Protein AF-A0A6B0ZU51-F1 (afdb_monomer)

Mean predicted aligned error: 12.12 Å

Sequence (214 aa):
MLEDDELPAAITEDQIHCLGDRVAGVFSDERIAEMGVNGAQLIEAYVDRGSFALGDDYGITDDEASEVVDR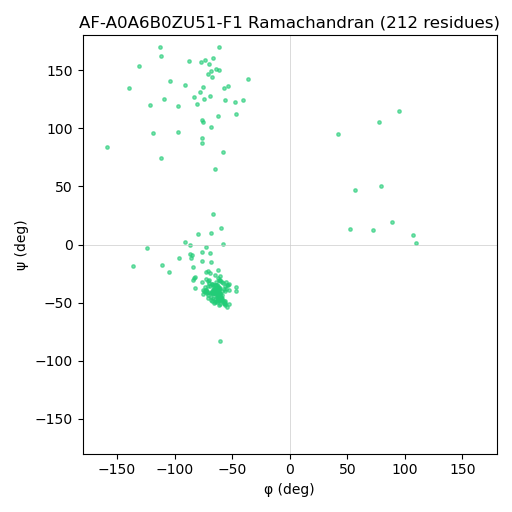VLDCLDWRLVLAESIAAEGLPAEQASCFVSEISDEGLRATIESGFITETEDDFGLVEEEVVRAFQSCVDIRELLYQQMVLEGLSEESARCVADGMPEGLVEMMLGGPELEDDEAALEFIGELMALQNRCLTPEEMESMGGFGG

Foldseek 3Di:
DPPDPPDLPAADPQLLQQLLVQLLVLDDQVLCVLQVHGSVVSSCVSVPHVQQEPAPSRPDDPVSLLSSLVRSPVSDPLLQSQLSVVVVVPDPSQLSSQLSVLQDPVLSSQLVSVRNHVPDPDDSSHDLVSNLVSCVVRPLVLVVQLVVLVVLPFDSQLSNLLSVQQDPVVVCVVSVHDDDPDPVVVVVNVVSNVVSCVVRPDPVRCVSVPNPPD

Secondary structure (DSSP, 8-state):
--------TT--HHHHHHHHHHHHTTS-HHHHHHTT--HHHHHHHHHTT-----HHHHT--HHHHHHHHHHHTTTS-HHHHHHHHHHHTT--HHHHHHHHHTS-HHHHHHHHHHHH----SS--SS-HHHHHHHHHHH--HHHHHHHHHHHTT--HHHHHHHHHT--HHHHHHHTTPPP---HHHHHHHHHHHHHHHHHHS-HHHHHHTT----

Structure (mmCIF, N/CA/C/O backbone):
data_AF-A0A6B0ZU51-F1
#
_entry.id   AF-A0A6B0ZU51-F1
#
loop_
_atom_site.group_PDB
_atom_site.id
_atom_site.type_symbol
_atom_site.label_atom_id
_atom_site.label_alt_id
_atom_site.label_comp_id
_atom_site.label_asym_id
_atom_site.label_entity_id
_atom_site.label_seq_id
_atom_site.pdbx_PDB_ins_code
_atom_site.Cartn_x
_atom_site.Cartn_y
_atom_site.Cartn_z
_atom_site.occupancy
_atom_site.B_iso_or_equiv
_atom_site.auth_seq_id
_atom_site.auth_comp_id
_atom_site.auth_asym_id
_atom_site.auth_atom_id
_atom_site.pdbx_PDB_model_num
ATOM 1 N N . MET A 1 1 ? 6.361 -26.100 1.138 1.00 26.89 1 MET A N 1
ATOM 2 C CA . MET A 1 1 ? 5.732 -26.283 -0.180 1.00 26.89 1 MET A CA 1
ATOM 3 C C . MET A 1 1 ? 4.823 -25.088 -0.292 1.00 26.89 1 MET A C 1
ATOM 5 O O . MET A 1 1 ? 3.802 -25.085 0.373 1.00 26.89 1 MET A O 1
ATOM 9 N N . LEU A 1 2 ? 5.343 -24.016 -0.888 1.00 31.16 2 LEU A N 1
ATOM 10 C CA . LEU A 1 2 ? 4.567 -22.820 -1.199 1.00 31.16 2 LEU A CA 1
ATOM 11 C C . LEU A 1 2 ? 3.750 -23.230 -2.423 1.00 31.16 2 LEU A C 1
ATOM 13 O O . LEU A 1 2 ? 4.334 -23.585 -3.446 1.00 31.16 2 LEU A O 1
ATOM 17 N N . GLU A 1 3 ? 2.457 -23.438 -2.209 1.00 32.41 3 GLU A N 1
ATOM 18 C CA . GLU A 1 3 ? 1.508 -23.827 -3.245 1.00 32.41 3 GLU A CA 1
ATOM 19 C C . GLU A 1 3 ? 1.125 -22.552 -3.995 1.00 32.41 3 GLU A C 1
ATOM 21 O O . GLU A 1 3 ? 0.676 -21.608 -3.358 1.00 32.41 3 GLU A O 1
ATOM 26 N N . ASP A 1 4 ? 1.389 -22.564 -5.303 1.00 34.69 4 ASP A N 1
ATOM 27 C CA . ASP A 1 4 ? 0.872 -21.681 -6.348 1.00 34.69 4 ASP A CA 1
ATOM 28 C C . ASP A 1 4 ? 0.798 -20.185 -5.994 1.00 34.69 4 ASP A C 1
ATOM 30 O O . ASP A 1 4 ? -0.194 -19.698 -5.456 1.00 34.69 4 ASP A O 1
ATOM 34 N N . ASP A 1 5 ? 1.852 -19.455 -6.380 1.00 37.44 5 ASP A N 1
ATOM 35 C CA . ASP A 1 5 ? 1.842 -18.005 -6.590 1.00 37.44 5 ASP A CA 1
ATOM 36 C C . ASP A 1 5 ? 0.769 -17.670 -7.650 1.00 37.44 5 ASP A C 1
ATOM 38 O O . ASP A 1 5 ? 1.049 -17.528 -8.844 1.00 37.44 5 ASP A O 1
ATOM 42 N N . GLU A 1 6 ? -0.50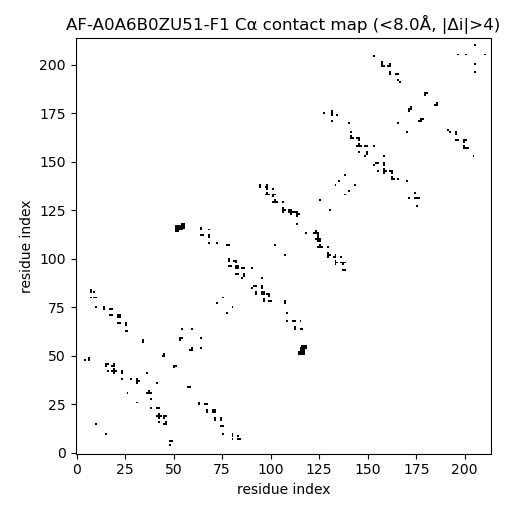1 -17.632 -7.239 1.00 38.53 6 GLU A N 1
ATOM 43 C CA . GLU A 1 6 ? -1.579 -17.080 -8.046 1.00 38.53 6 GLU A CA 1
ATOM 44 C C . GLU A 1 6 ? -1.251 -15.603 -8.261 1.00 38.53 6 GLU A C 1
ATOM 46 O O . GLU A 1 6 ? -1.286 -14.793 -7.334 1.00 38.53 6 GLU A O 1
ATOM 51 N N . LEU A 1 7 ? -0.922 -15.260 -9.511 1.00 46.84 7 LEU A N 1
ATOM 52 C CA . LEU A 1 7 ? -1.028 -13.899 -10.028 1.00 46.84 7 LEU A CA 1
ATOM 53 C C . LEU A 1 7 ? -2.276 -13.239 -9.419 1.00 46.84 7 LEU A C 1
ATOM 55 O O . LEU A 1 7 ? -3.304 -13.922 -9.316 1.00 46.84 7 LEU A O 1
ATOM 59 N N . PRO A 1 8 ? -2.250 -11.934 -9.081 1.00 47.12 8 PRO A N 1
ATOM 60 C CA . PRO A 1 8 ? -3.481 -11.232 -8.752 1.00 47.12 8 PRO A CA 1
ATOM 61 C C . PRO A 1 8 ? -4.485 -11.571 -9.852 1.00 47.12 8 PRO A C 1
ATOM 63 O O . PRO A 1 8 ? -4.183 -11.381 -11.034 1.00 47.12 8 PRO A O 1
ATOM 66 N N . ALA A 1 9 ? -5.638 -12.139 -9.487 1.00 49.12 9 ALA A N 1
ATOM 67 C CA . ALA A 1 9 ? -6.618 -12.701 -10.425 1.00 49.12 9 ALA A CA 1
ATOM 68 C C . ALA A 1 9 ? -7.153 -11.682 -11.472 1.00 49.12 9 ALA A C 1
ATOM 70 O O . ALA A 1 9 ? -7.971 -12.034 -12.324 1.00 49.12 9 ALA A O 1
ATOM 71 N N . ALA A 1 10 ? -6.670 -10.438 -11.410 1.00 56.72 10 ALA A N 1
ATOM 72 C CA . ALA A 1 10 ? -6.962 -9.262 -12.213 1.00 56.72 10 ALA A CA 1
ATOM 73 C C . ALA A 1 10 ? -6.341 -9.226 -13.620 1.00 56.72 10 ALA A C 1
ATOM 75 O O . ALA A 1 10 ? -6.904 -8.581 -14.506 1.00 56.72 10 ALA A O 1
ATOM 76 N N . ILE A 1 11 ? -5.154 -9.811 -13.835 1.00 67.75 11 ILE A N 1
ATOM 77 C CA . ILE A 1 11 ? -4.354 -9.507 -15.037 1.00 67.75 11 ILE A CA 1
ATOM 78 C C . ILE A 1 11 ? -4.569 -10.559 -16.133 1.00 67.75 11 ILE A C 1
ATOM 80 O O . ILE A 1 11 ? -4.273 -11.740 -15.971 1.00 67.75 11 ILE A O 1
ATOM 84 N N . THR A 1 12 ? -5.067 -10.117 -17.287 1.00 73.88 12 THR A N 1
ATOM 85 C CA . THR A 1 12 ? -5.291 -10.968 -18.467 1.00 73.88 12 THR A CA 1
ATOM 86 C C . THR A 1 12 ? -3.999 -11.276 -19.231 1.00 73.88 12 THR A C 1
ATOM 88 O O . THR A 1 12 ? -3.043 -10.507 -19.198 1.00 73.88 12 THR A O 1
ATOM 91 N N . GLU A 1 13 ? -3.984 -12.364 -20.005 1.00 73.75 13 GLU A N 1
ATOM 92 C CA . GLU A 1 13 ? -2.845 -12.745 -20.862 1.00 73.75 13 GLU A CA 1
ATOM 93 C C . GLU A 1 13 ? -2.445 -11.625 -21.848 1.00 73.75 13 GLU A C 1
ATOM 95 O O . GLU A 1 13 ? -1.261 -11.330 -22.003 1.00 73.75 13 GLU A O 1
ATOM 100 N N . ASP A 1 14 ? -3.420 -10.920 -22.438 1.00 79.56 14 ASP A N 1
ATOM 101 C CA . ASP A 1 14 ? -3.173 -9.762 -23.315 1.00 79.56 14 ASP A CA 1
ATOM 102 C C . ASP A 1 14 ? -2.453 -8.619 -22.576 1.00 79.56 14 ASP A C 1
ATOM 104 O O . ASP A 1 14 ? -1.593 -7.939 -23.141 1.00 79.56 14 ASP A O 1
ATOM 108 N N . GLN A 1 15 ? -2.788 -8.405 -21.303 1.00 77.69 15 GLN A N 1
ATOM 109 C CA . GLN A 1 15 ? -2.148 -7.394 -20.469 1.00 77.69 15 GLN A CA 1
ATOM 110 C C . GLN A 1 15 ? -0.727 -7.800 -20.070 1.00 77.69 15 GLN A C 1
ATOM 112 O O . GLN A 1 15 ? 0.170 -6.963 -20.119 1.00 77.69 15 GLN A O 1
ATOM 117 N N . ILE A 1 16 ? -0.495 -9.077 -19.756 1.00 73.25 16 ILE A N 1
ATOM 118 C CA . ILE A 1 16 ? 0.853 -9.607 -19.503 1.00 73.25 16 ILE A CA 1
ATOM 119 C C . ILE A 1 16 ? 1.734 -9.431 -20.749 1.00 73.25 16 ILE A C 1
ATOM 121 O O . ILE A 1 16 ? 2.865 -8.953 -20.648 1.00 73.25 16 ILE A O 1
ATOM 125 N N . HIS A 1 17 ? 1.210 -9.741 -21.939 1.00 76.62 17 HIS A N 1
ATOM 126 C CA . HIS A 1 17 ? 1.922 -9.497 -23.195 1.00 76.62 17 HIS A CA 1
ATOM 127 C C . HIS A 1 17 ? 2.213 -8.013 -23.422 1.00 76.62 17 HIS A C 1
ATOM 129 O O . HIS A 1 17 ? 3.327 -7.674 -23.815 1.00 76.62 17 HIS A O 1
ATOM 135 N N . CYS A 1 18 ? 1.258 -7.126 -23.120 1.00 83.62 18 CYS A N 1
ATOM 136 C CA . CYS A 1 18 ? 1.495 -5.685 -23.167 1.00 83.62 18 CYS A CA 1
ATOM 137 C C . CYS A 1 18 ? 2.672 -5.286 -22.269 1.00 83.62 18 CYS A C 1
ATOM 139 O O . CYS A 1 18 ? 3.579 -4.608 -22.746 1.00 83.62 18 CYS A O 1
ATOM 141 N N . LEU A 1 19 ? 2.695 -5.727 -21.005 1.00 78.50 19 LEU A N 1
ATOM 142 C CA . LEU A 1 19 ? 3.784 -5.418 -20.071 1.00 78.50 19 LEU A CA 1
ATOM 143 C C . LEU A 1 19 ? 5.137 -5.865 -20.636 1.00 78.50 19 LEU A C 1
ATOM 145 O O . LEU A 1 19 ? 6.055 -5.052 -20.741 1.00 78.50 19 LEU A O 1
ATOM 149 N N . GLY A 1 20 ? 5.234 -7.122 -21.076 1.00 76.50 20 GLY A N 1
ATOM 150 C CA . GLY A 1 20 ? 6.459 -7.671 -21.655 1.00 76.50 20 GLY A CA 1
ATOM 151 C C . GLY A 1 20 ? 6.937 -6.903 -22.893 1.00 76.50 20 GLY A C 1
ATOM 152 O O . GLY A 1 20 ? 8.113 -6.545 -22.977 1.00 76.50 20 GLY A O 1
ATOM 153 N N . ASP A 1 21 ? 6.033 -6.591 -23.828 1.00 80.56 21 ASP A N 1
ATOM 154 C CA . ASP A 1 21 ? 6.352 -5.837 -25.048 1.00 80.56 21 ASP A CA 1
ATOM 155 C C . ASP A 1 21 ? 6.823 -4.408 -24.737 1.00 80.56 21 ASP A C 1
ATOM 157 O O . ASP A 1 21 ? 7.741 -3.883 -25.379 1.00 80.56 21 ASP A O 1
ATOM 161 N N . ARG A 1 22 ? 6.199 -3.755 -23.750 1.00 84.81 22 ARG A N 1
ATOM 162 C CA . ARG A 1 22 ? 6.532 -2.384 -23.346 1.00 84.81 22 ARG A CA 1
ATOM 163 C C . ARG A 1 22 ? 7.900 -2.296 -22.697 1.00 84.81 22 ARG A C 1
ATOM 165 O O . ARG A 1 22 ? 8.668 -1.415 -23.088 1.00 84.81 22 ARG A O 1
ATOM 172 N N . VAL A 1 23 ? 8.209 -3.221 -21.790 1.00 78.75 23 VAL A N 1
ATOM 173 C CA . VAL A 1 23 ? 9.517 -3.299 -21.135 1.00 78.75 23 VAL A CA 1
ATOM 174 C C . VAL A 1 23 ? 10.596 -3.640 -22.159 1.00 78.75 23 VAL A C 1
ATOM 176 O O . VAL A 1 23 ? 11.591 -2.926 -22.265 1.00 78.75 23 VAL A O 1
ATOM 179 N N . ALA A 1 24 ? 10.399 -4.686 -22.968 1.00 78.06 24 ALA A N 1
ATOM 180 C CA . ALA A 1 24 ? 11.377 -5.082 -23.980 1.00 78.06 24 ALA A CA 1
ATOM 181 C C . ALA A 1 24 ? 11.657 -3.950 -24.980 1.00 78.06 24 ALA A C 1
ATOM 183 O O . ALA A 1 24 ? 12.781 -3.802 -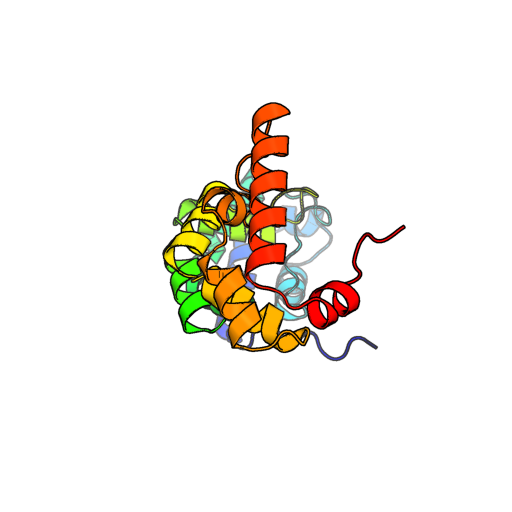25.447 1.00 78.06 24 ALA A O 1
ATOM 184 N N . GLY A 1 25 ? 10.658 -3.111 -25.273 1.00 81.38 25 GLY A N 1
ATOM 185 C CA . GLY A 1 25 ? 10.822 -1.948 -26.137 1.00 81.38 25 GLY A CA 1
ATOM 186 C C . GLY A 1 25 ? 11.690 -0.821 -25.561 1.00 81.38 25 GLY A C 1
ATOM 187 O O . GLY A 1 25 ? 12.043 0.084 -26.324 1.00 81.38 25 GLY A O 1
ATOM 188 N N . VAL A 1 26 ? 11.982 -0.805 -24.256 1.00 83.19 26 VAL A N 1
ATOM 189 C CA . VAL A 1 26 ? 12.879 0.190 -23.632 1.00 83.19 26 VAL A CA 1
ATOM 190 C C . VAL A 1 26 ? 14.330 -0.092 -23.998 1.00 83.19 26 VAL A C 1
ATOM 192 O O . VAL A 1 26 ? 15.087 0.822 -24.328 1.00 83.19 26 VAL A O 1
ATOM 195 N N . PHE A 1 27 ? 14.706 -1.366 -23.997 1.00 82.81 27 PHE A N 1
ATOM 196 C CA . PHE A 1 27 ? 16.085 -1.783 -24.169 1.00 82.81 27 PHE A CA 1
ATOM 197 C C . PHE A 1 27 ? 16.415 -2.032 -25.642 1.00 82.81 27 PHE A C 1
ATOM 199 O O . PHE A 1 27 ? 15.654 -2.639 -26.393 1.00 82.81 27 PHE A O 1
ATOM 206 N N . SER A 1 28 ? 17.589 -1.572 -26.074 1.00 82.69 28 SER A N 1
ATOM 207 C CA . SER A 1 28 ? 18.108 -1.935 -27.397 1.00 82.69 28 SER A CA 1
ATOM 208 C C . SER A 1 28 ? 18.524 -3.410 -27.437 1.00 82.69 28 SER A C 1
ATOM 210 O O . SER A 1 28 ? 18.906 -3.968 -26.413 1.00 82.69 28 SER A O 1
ATOM 212 N N . ASP A 1 29 ? 18.545 -4.030 -28.622 1.00 79.94 29 ASP A N 1
ATOM 213 C CA . ASP A 1 29 ? 19.027 -5.415 -28.786 1.00 79.94 29 ASP A CA 1
ATOM 214 C C . ASP A 1 29 ? 20.451 -5.619 -28.228 1.00 79.94 29 ASP A C 1
ATOM 216 O O . ASP A 1 29 ? 20.772 -6.680 -27.696 1.00 79.94 29 ASP A O 1
ATOM 220 N N . GLU A 1 30 ? 21.309 -4.596 -28.341 1.00 82.25 30 GLU A N 1
ATOM 221 C CA . GLU A 1 30 ? 22.666 -4.591 -27.781 1.00 82.25 30 GLU A CA 1
ATOM 222 C C . GLU A 1 30 ? 22.627 -4.599 -26.247 1.00 82.25 30 GLU A C 1
ATOM 224 O O . GLU A 1 30 ? 23.282 -5.432 -25.626 1.00 82.25 30 GLU A O 1
ATOM 229 N N . ARG A 1 31 ? 21.778 -3.758 -25.646 1.00 81.06 31 ARG A N 1
ATOM 230 C CA . ARG A 1 31 ? 21.579 -3.684 -24.193 1.00 81.06 31 ARG A CA 1
ATOM 231 C C . ARG A 1 31 ? 20.952 -4.964 -23.620 1.00 81.06 31 ARG A C 1
ATOM 233 O O . ARG A 1 31 ? 21.405 -5.450 -22.590 1.00 81.06 31 ARG A O 1
ATOM 240 N N . ILE A 1 32 ? 19.985 -5.569 -24.315 1.00 76.62 32 ILE A N 1
ATOM 241 C CA . ILE A 1 32 ? 19.393 -6.872 -23.952 1.00 76.62 32 ILE A CA 1
ATOM 242 C C . ILE A 1 32 ? 20.462 -7.977 -23.984 1.00 76.62 32 ILE A C 1
ATOM 244 O O . ILE A 1 32 ? 20.529 -8.810 -23.081 1.00 76.62 32 ILE A O 1
ATOM 248 N N . ALA A 1 33 ? 21.337 -7.972 -24.996 1.00 77.56 33 ALA A N 1
ATOM 24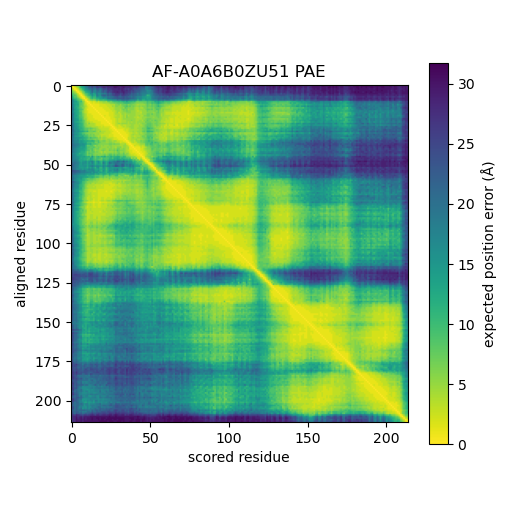9 C CA . ALA A 1 33 ? 22.434 -8.933 -25.083 1.00 77.56 33 ALA A CA 1
ATOM 250 C C . ALA A 1 33 ? 23.480 -8.743 -23.968 1.00 77.56 33 ALA A C 1
ATOM 252 O O . ALA A 1 33 ? 24.033 -9.733 -23.483 1.00 77.56 33 ALA A O 1
ATOM 253 N N . GLU A 1 34 ? 23.741 -7.503 -23.540 1.00 80.88 34 GLU A N 1
ATOM 254 C CA . GLU A 1 34 ? 24.606 -7.194 -22.389 1.00 80.88 34 GLU A CA 1
ATOM 255 C C . GLU A 1 34 ? 24.042 -7.726 -21.067 1.00 80.88 34 GLU A C 1
ATOM 257 O O . GLU A 1 34 ? 24.810 -8.210 -20.237 1.00 80.88 34 GLU A O 1
ATOM 262 N N . MET A 1 35 ? 22.716 -7.719 -20.903 1.00 73.06 35 MET A N 1
ATOM 263 C CA . MET A 1 35 ? 22.020 -8.331 -19.762 1.00 73.06 35 MET A CA 1
ATOM 264 C C . MET A 1 35 ? 22.085 -9.868 -19.768 1.00 73.06 35 MET A C 1
ATOM 266 O O . MET A 1 35 ? 21.654 -10.516 -18.819 1.00 73.06 35 MET A O 1
ATOM 270 N N . GLY A 1 36 ? 22.608 -10.486 -20.835 1.00 71.94 36 GLY A N 1
ATOM 271 C CA . GLY A 1 36 ? 22.738 -11.941 -20.942 1.00 71.94 36 GLY A CA 1
ATOM 272 C C . GLY A 1 36 ? 21.413 -12.680 -21.152 1.00 71.94 36 GLY A C 1
ATOM 273 O O . GLY A 1 36 ? 21.383 -13.910 -21.064 1.00 71.94 36 GLY A O 1
ATOM 274 N N . VAL A 1 37 ? 20.342 -11.950 -21.463 1.00 70.50 37 VAL A N 1
ATOM 275 C CA . VAL A 1 37 ? 19.017 -12.485 -21.795 1.00 70.50 37 VAL A CA 1
ATOM 276 C C . VAL A 1 37 ? 18.693 -12.209 -23.261 1.00 70.50 37 VAL A C 1
ATOM 278 O O . VAL A 1 37 ? 19.406 -11.500 -23.968 1.00 70.50 37 VAL A O 1
ATOM 281 N N . ASN A 1 38 ? 17.620 -12.808 -23.764 1.00 68.69 38 ASN A N 1
ATOM 282 C CA . ASN A 1 38 ? 17.006 -12.386 -25.017 1.00 68.69 38 ASN A CA 1
ATOM 283 C C . ASN A 1 38 ? 15.627 -11.776 -24.740 1.00 68.69 38 ASN A C 1
ATOM 285 O O . ASN A 1 38 ? 15.050 -12.013 -23.682 1.00 68.69 38 ASN A O 1
ATOM 289 N N . GLY A 1 39 ? 15.080 -11.016 -25.694 1.00 63.28 39 GLY A N 1
ATOM 290 C CA . GLY A 1 39 ? 13.793 -10.338 -25.504 1.00 63.28 39 GLY A CA 1
ATOM 291 C C . GLY A 1 39 ? 12.649 -11.284 -25.116 1.00 63.28 39 GLY A C 1
ATOM 292 O O . GLY A 1 39 ? 11.805 -10.912 -24.313 1.00 63.28 39 GLY A O 1
ATOM 293 N N . ALA A 1 40 ? 12.658 -12.534 -25.595 1.00 67.00 40 ALA A N 1
ATOM 294 C CA . ALA A 1 40 ? 11.657 -13.524 -25.202 1.00 67.00 40 ALA A CA 1
ATOM 295 C C . ALA A 1 40 ? 11.836 -14.000 -23.752 1.00 67.00 40 ALA A C 1
ATOM 297 O O . ALA A 1 40 ? 10.840 -14.203 -23.077 1.00 67.00 40 ALA A O 1
ATOM 298 N N . GLN A 1 41 ? 13.071 -14.124 -23.256 1.00 65.06 41 GLN A N 1
ATOM 299 C CA . GLN A 1 41 ? 13.349 -14.451 -21.850 1.00 65.06 41 GLN A CA 1
ATOM 300 C C . GLN A 1 41 ? 13.000 -13.301 -20.907 1.00 65.06 41 GLN A C 1
ATOM 302 O O . GLN A 1 41 ? 12.568 -13.548 -19.788 1.00 65.06 41 GLN A O 1
ATOM 307 N N . LEU A 1 42 ? 13.167 -12.056 -21.361 1.00 63.91 42 LEU A N 1
ATOM 308 C CA . LEU A 1 42 ? 12.736 -10.885 -20.608 1.00 63.91 42 LEU A CA 1
ATOM 309 C C . LEU A 1 42 ? 11.208 -10.901 -20.462 1.00 63.91 42 LEU A C 1
ATOM 311 O O . LEU A 1 42 ? 10.709 -10.839 -19.349 1.00 63.91 42 LEU A O 1
ATOM 315 N N . ILE A 1 43 ? 10.472 -11.118 -21.560 1.00 63.50 43 ILE A N 1
ATOM 316 C CA . ILE A 1 43 ? 9.006 -11.282 -21.554 1.00 63.50 43 ILE A CA 1
ATOM 317 C C . ILE A 1 43 ? 8.573 -12.498 -20.713 1.00 63.50 43 ILE A C 1
ATOM 319 O O . ILE A 1 43 ? 7.612 -12.408 -19.959 1.00 63.50 43 ILE A O 1
ATOM 323 N N . GLU A 1 44 ? 9.273 -13.629 -20.804 1.00 62.16 44 GLU A N 1
ATOM 324 C CA . GLU A 1 44 ? 8.970 -14.846 -20.035 1.00 62.16 44 GLU A CA 1
ATOM 325 C C . GLU A 1 44 ? 9.180 -14.639 -18.527 1.00 62.16 44 GLU A C 1
ATOM 327 O O . GLU A 1 44 ? 8.352 -15.085 -17.739 1.00 62.16 44 GLU A O 1
ATOM 332 N N . ALA A 1 45 ? 10.208 -13.883 -18.119 1.00 59.94 45 ALA A N 1
ATOM 333 C CA . ALA A 1 45 ? 10.401 -13.485 -16.724 1.00 59.94 45 ALA A CA 1
ATOM 334 C C . ALA A 1 45 ? 9.227 -12.643 -16.181 1.00 59.94 45 ALA A C 1
ATOM 336 O O . ALA A 1 45 ? 8.902 -12.755 -15.001 1.00 59.94 45 ALA A O 1
ATOM 337 N N . TYR A 1 46 ? 8.550 -11.869 -17.042 1.00 58.88 46 TYR A N 1
ATOM 338 C CA . TYR A 1 46 ? 7.310 -11.161 -16.699 1.00 58.88 46 TYR A CA 1
ATOM 339 C C . TYR A 1 46 ? 6.084 -12.078 -16.631 1.00 58.88 46 TYR A C 1
ATOM 341 O O . TYR A 1 46 ? 5.234 -11.901 -15.761 1.00 58.88 46 TYR A O 1
ATOM 349 N N . VAL A 1 47 ? 5.976 -13.044 -17.548 1.00 52.84 47 VAL A N 1
ATOM 350 C CA . VAL A 1 47 ? 4.805 -13.928 -17.674 1.00 52.84 47 VAL A CA 1
ATOM 351 C C . VAL A 1 47 ? 4.758 -14.989 -16.570 1.00 52.84 47 VAL A C 1
ATOM 353 O O . VAL A 1 47 ? 3.682 -15.284 -16.062 1.00 52.84 47 VAL A O 1
ATOM 356 N N . ASP A 1 48 ? 5.902 -15.573 -16.204 1.00 48.34 48 ASP A N 1
ATOM 357 C CA . ASP A 1 48 ? 5.950 -16.830 -15.440 1.00 48.34 48 ASP A CA 1
ATOM 358 C C . ASP A 1 48 ? 5.881 -16.651 -13.913 1.00 48.34 48 ASP A C 1
ATOM 360 O O . ASP A 1 48 ? 5.784 -17.637 -13.186 1.00 48.34 48 ASP A O 1
ATOM 364 N N . ARG A 1 49 ? 5.957 -15.418 -13.388 1.00 42.75 49 ARG A N 1
ATOM 365 C CA . ARG A 1 49 ? 6.046 -15.214 -11.929 1.00 42.75 49 ARG A CA 1
ATOM 366 C C . ARG A 1 49 ? 5.184 -14.124 -11.319 1.00 42.75 49 ARG A C 1
ATOM 368 O O . ARG A 1 49 ? 5.086 -14.092 -10.099 1.00 42.75 49 ARG A O 1
ATOM 375 N N . GLY A 1 50 ? 4.679 -13.162 -12.092 1.00 43.16 50 GLY A N 1
ATOM 376 C CA . GLY A 1 50 ? 4.191 -11.913 -11.486 1.00 43.16 50 GLY A CA 1
ATOM 377 C C . GLY A 1 50 ? 5.225 -11.245 -10.559 1.00 43.16 50 GLY A C 1
ATOM 378 O O . GLY A 1 50 ? 4.868 -10.375 -9.774 1.00 43.16 50 GLY A O 1
ATOM 379 N N . SER A 1 51 ? 6.495 -11.677 -10.616 1.00 45.06 51 SER A N 1
ATOM 380 C CA . SER A 1 51 ? 7.578 -11.212 -9.762 1.00 45.06 51 SER A CA 1
ATOM 381 C C . SER A 1 51 ? 8.333 -10.157 -10.544 1.00 45.06 51 SER A C 1
ATOM 383 O O . SER A 1 51 ? 9.159 -10.450 -11.413 1.00 45.06 51 SER A O 1
ATOM 385 N N . PHE A 1 52 ? 7.965 -8.924 -10.257 1.00 53.81 52 PHE A N 1
ATOM 386 C CA . PHE A 1 52 ? 8.551 -7.719 -10.795 1.00 53.81 52 PHE A CA 1
ATOM 387 C C . PHE A 1 52 ? 9.898 -7.495 -10.101 1.00 53.81 52 PHE A C 1
ATOM 389 O O . PHE A 1 52 ? 9.947 -7.193 -8.916 1.00 53.81 52 PHE A O 1
ATOM 396 N N . ALA A 1 53 ? 10.999 -7.761 -10.801 1.00 51.84 53 ALA A N 1
ATOM 397 C CA . ALA A 1 53 ? 12.325 -7.498 -10.262 1.00 51.84 53 ALA A CA 1
ATOM 398 C C . ALA A 1 53 ? 13.362 -7.373 -11.383 1.00 51.84 53 ALA A C 1
ATOM 400 O O . ALA A 1 53 ? 14.018 -8.350 -11.740 1.00 51.84 53 ALA A O 1
ATOM 401 N N . LEU A 1 54 ? 13.488 -6.184 -11.984 1.00 51.78 54 LEU A N 1
ATOM 402 C CA . LEU A 1 54 ? 14.565 -5.907 -12.946 1.00 51.78 54 LEU A CA 1
ATOM 403 C C . LEU A 1 54 ? 15.789 -5.213 -12.337 1.00 51.78 54 LEU A C 1
ATOM 405 O O . LEU A 1 54 ? 16.805 -5.127 -13.025 1.00 51.78 54 LEU A O 1
ATOM 409 N N . GLY A 1 55 ? 15.686 -4.715 -11.102 1.00 50.91 55 GLY A N 1
ATOM 410 C CA . GLY A 1 55 ? 16.654 -3.789 -10.507 1.00 50.91 55 GLY A CA 1
ATOM 411 C C . GLY A 1 55 ? 18.068 -4.362 -10.400 1.00 50.91 55 GLY A C 1
ATOM 412 O O . GLY A 1 55 ? 18.909 -4.159 -11.278 1.00 50.91 55 GLY A O 1
ATOM 413 N N . ASP A 1 56 ? 18.321 -5.131 -9.345 1.00 52.12 56 ASP A N 1
ATOM 414 C CA . ASP A 1 56 ? 19.678 -5.593 -9.026 1.00 52.12 56 ASP A CA 1
ATOM 415 C C . ASP A 1 56 ? 20.223 -6.657 -9.994 1.00 52.12 56 ASP A C 1
ATOM 417 O O . ASP A 1 56 ? 21.428 -6.720 -10.257 1.00 52.12 56 ASP A O 1
ATOM 421 N N . ASP A 1 57 ? 19.350 -7.501 -10.551 1.00 58.28 57 ASP A N 1
ATOM 422 C CA . ASP A 1 57 ? 19.776 -8.660 -11.345 1.00 58.28 57 ASP A CA 1
ATOM 423 C C . ASP A 1 57 ? 20.334 -8.272 -12.727 1.00 58.28 57 ASP A C 1
ATOM 425 O O . ASP A 1 57 ? 21.129 -9.023 -13.305 1.00 58.28 57 ASP A O 1
ATOM 429 N N . TYR A 1 58 ? 19.959 -7.098 -13.254 1.00 64.75 58 TYR A N 1
ATOM 430 C CA . TYR A 1 58 ? 20.303 -6.674 -14.617 1.00 64.75 58 TYR A CA 1
ATOM 431 C C . TYR A 1 58 ? 21.047 -5.334 -14.704 1.00 64.75 58 TYR A C 1
ATOM 433 O O . TYR A 1 58 ? 21.476 -4.959 -15.801 1.00 64.75 58 TYR A O 1
ATOM 441 N N . GLY A 1 59 ? 21.262 -4.641 -13.578 1.00 67.31 59 GLY A N 1
ATOM 442 C CA . GLY A 1 59 ? 22.014 -3.382 -13.526 1.00 67.31 59 GLY A CA 1
ATOM 443 C C . GLY A 1 59 ? 21.430 -2.324 -14.459 1.00 67.31 59 GLY A C 1
ATOM 444 O O . GLY A 1 59 ? 22.158 -1.736 -15.273 1.00 67.31 59 GLY A O 1
ATOM 445 N N . ILE A 1 60 ? 20.106 -2.172 -14.409 1.00 73.25 60 ILE A N 1
ATOM 446 C CA . ILE A 1 60 ? 19.374 -1.124 -15.120 1.00 73.25 60 ILE A CA 1
ATOM 447 C C . ILE A 1 60 ? 19.661 0.234 -14.476 1.00 73.25 60 ILE A C 1
ATOM 449 O O . ILE A 1 60 ? 19.918 0.315 -13.286 1.00 73.25 60 ILE A O 1
ATOM 453 N N . THR A 1 61 ? 19.686 1.306 -15.263 1.00 75.06 61 THR A N 1
ATOM 454 C CA . THR A 1 61 ? 19.862 2.667 -14.719 1.00 75.06 61 THR A CA 1
ATOM 455 C C . THR A 1 61 ? 18.523 3.288 -14.321 1.00 75.06 61 THR A C 1
ATOM 457 O O . THR A 1 61 ? 17.525 2.969 -14.962 1.00 75.06 61 THR A O 1
ATOM 460 N N . ASP A 1 62 ? 18.513 4.282 -13.427 1.00 74.06 62 ASP A N 1
ATOM 461 C CA . ASP A 1 62 ? 17.324 5.093 -13.086 1.00 74.06 62 ASP A CA 1
ATOM 462 C C . ASP A 1 62 ? 16.546 5.601 -14.322 1.00 74.06 62 ASP A C 1
AT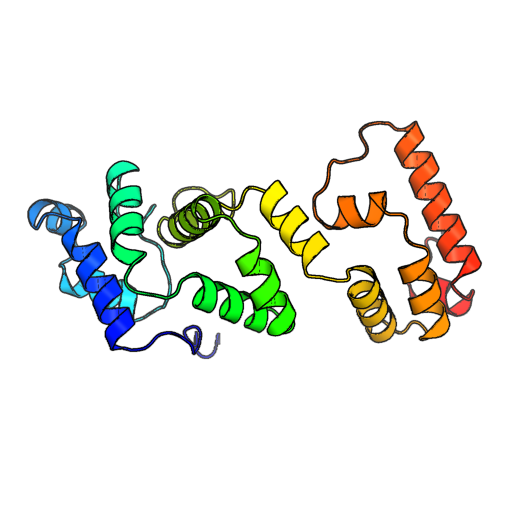OM 464 O O . ASP A 1 62 ? 15.319 5.559 -14.364 1.00 74.06 62 ASP A O 1
ATOM 468 N N . ASP A 1 63 ? 17.244 6.029 -15.381 1.00 79.38 63 ASP A N 1
ATOM 469 C CA . ASP A 1 63 ? 16.606 6.485 -16.628 1.00 79.38 63 ASP A CA 1
ATOM 470 C C . ASP A 1 63 ? 15.900 5.337 -17.384 1.00 79.38 63 ASP A C 1
ATOM 472 O O . ASP A 1 63 ? 14.872 5.541 -18.030 1.00 79.38 63 ASP A O 1
ATOM 476 N N . GLU A 1 64 ? 16.451 4.121 -17.316 1.00 79.31 64 GLU A N 1
ATOM 477 C CA . GLU A 1 64 ? 15.874 2.919 -17.935 1.00 79.31 64 GLU A CA 1
ATOM 478 C C . GLU A 1 64 ? 14.670 2.438 -17.115 1.00 79.31 64 GLU A C 1
ATOM 480 O O . GLU A 1 64 ? 13.628 2.113 -17.678 1.00 79.31 64 GLU A O 1
ATOM 485 N N . ALA A 1 65 ? 14.806 2.457 -15.790 1.00 75.94 65 ALA A N 1
ATOM 486 C CA . ALA A 1 65 ? 13.756 2.222 -14.812 1.00 75.94 65 ALA A CA 1
ATOM 487 C C . ALA A 1 65 ? 12.545 3.145 -15.035 1.00 75.94 65 ALA A C 1
ATOM 489 O O . ALA A 1 65 ? 11.426 2.669 -15.246 1.00 75.94 65 ALA A O 1
ATOM 490 N N . SER A 1 66 ? 12.772 4.458 -15.095 1.00 78.94 66 SER A N 1
ATOM 491 C CA . SER A 1 66 ? 11.696 5.433 -15.279 1.00 78.94 66 SER A CA 1
ATOM 492 C C . SER A 1 66 ? 10.984 5.270 -16.628 1.00 78.94 66 SER A C 1
ATOM 494 O O . SER A 1 66 ? 9.754 5.319 -16.695 1.00 78.94 66 SER A O 1
ATOM 496 N N . GLU A 1 67 ? 11.730 5.000 -17.706 1.00 83.81 67 GLU A N 1
ATOM 497 C CA . GLU A 1 67 ? 11.156 4.743 -19.034 1.00 83.81 67 GLU A CA 1
ATOM 498 C C . GLU A 1 67 ? 10.363 3.421 -19.075 1.00 83.81 67 GLU A C 1
ATOM 500 O O . GLU A 1 67 ? 9.342 3.337 -19.762 1.00 83.81 67 GLU A O 1
ATOM 505 N N . VAL A 1 68 ? 10.782 2.386 -18.333 1.00 80.50 68 VAL A N 1
ATOM 506 C CA . VAL A 1 68 ? 9.984 1.158 -18.163 1.00 80.50 68 VAL A CA 1
ATOM 507 C C . VAL A 1 68 ? 8.644 1.491 -17.519 1.00 80.50 68 VAL A C 1
ATOM 509 O O . VAL A 1 68 ? 7.609 1.128 -18.084 1.00 80.50 68 VAL A O 1
ATOM 512 N N . VAL A 1 69 ? 8.653 2.224 -16.402 1.00 80.81 69 VAL A N 1
ATOM 513 C CA . VAL A 1 69 ? 7.436 2.632 -15.685 1.00 80.81 69 VAL A CA 1
ATOM 514 C C . VAL A 1 69 ? 6.501 3.422 -16.602 1.00 80.81 69 VAL A C 1
ATOM 516 O O . VAL A 1 69 ? 5.330 3.068 -16.734 1.00 80.81 69 VAL A O 1
ATOM 519 N N . ASP A 1 70 ? 7.021 4.421 -17.323 1.00 84.38 70 ASP A N 1
ATOM 520 C CA . ASP A 1 70 ? 6.248 5.214 -18.290 1.00 84.38 70 ASP A CA 1
ATOM 521 C C . ASP A 1 70 ? 5.506 4.358 -19.317 1.00 84.38 70 ASP A C 1
ATOM 523 O O . ASP A 1 70 ? 4.368 4.649 -19.688 1.00 84.38 70 ASP A O 1
ATOM 527 N N . ARG A 1 71 ? 6.141 3.287 -19.794 1.00 83.81 71 ARG A N 1
ATOM 528 C CA . ARG A 1 71 ? 5.564 2.453 -20.848 1.00 83.81 71 ARG A CA 1
ATOM 529 C C . ARG A 1 71 ? 4.580 1.415 -20.343 1.00 83.81 71 ARG A C 1
ATOM 531 O O . ARG A 1 71 ? 3.688 1.040 -21.106 1.00 83.81 71 ARG A O 1
ATOM 538 N N . VAL A 1 72 ? 4.736 0.930 -19.113 1.00 81.00 72 VAL A N 1
ATOM 539 C CA . VAL A 1 72 ? 3.836 -0.081 -18.534 1.00 81.00 72 VAL A CA 1
ATOM 540 C C . VAL A 1 72 ? 2.583 0.531 -17.913 1.00 81.00 72 VAL A C 1
ATOM 542 O O . VAL A 1 72 ? 1.578 -0.172 -17.783 1.00 81.00 72 VAL A O 1
ATOM 545 N N . LEU A 1 73 ? 2.594 1.834 -17.597 1.00 82.69 73 LEU A N 1
ATOM 546 C CA . LEU A 1 73 ? 1.438 2.564 -17.058 1.00 82.69 73 LEU A CA 1
ATOM 547 C C . LEU A 1 73 ? 0.168 2.403 -17.910 1.00 82.69 73 LEU A C 1
ATOM 549 O O . LEU A 1 73 ? -0.924 2.299 -17.363 1.00 82.69 73 LEU A O 1
ATOM 553 N N . ASP A 1 74 ? 0.311 2.293 -19.231 1.00 83.88 74 ASP A N 1
ATOM 554 C CA . ASP A 1 74 ? -0.817 2.164 -20.163 1.00 83.88 74 ASP A CA 1
ATOM 555 C C . ASP A 1 74 ? -1.322 0.719 -20.353 1.00 83.88 74 ASP A C 1
ATOM 557 O O . ASP A 1 74 ? -2.336 0.502 -21.023 1.00 83.88 74 ASP A O 1
ATOM 561 N N . CYS A 1 75 ? -0.616 -0.290 -19.833 1.00 83.19 75 CYS A N 1
ATOM 562 C CA . CYS A 1 75 ? -0.994 -1.694 -20.029 1.00 83.19 75 CYS A CA 1
ATOM 563 C C . CYS A 1 75 ? -2.084 -2.168 -19.067 1.00 83.19 75 CYS A C 1
ATOM 565 O O . CYS A 1 75 ? -2.843 -3.079 -19.404 1.00 83.19 75 CYS A O 1
ATOM 567 N N . LEU A 1 76 ? -2.160 -1.568 -17.879 1.00 81.25 76 LEU A N 1
ATOM 568 C CA . LEU A 1 76 ? -3.068 -1.965 -16.810 1.00 81.25 76 LEU A CA 1
ATOM 569 C C . LEU A 1 76 ? -3.812 -0.757 -16.263 1.00 81.25 76 LEU A C 1
ATOM 571 O O . LEU A 1 76 ? -3.295 0.356 -16.235 1.00 81.25 76 LEU A O 1
ATOM 575 N N . ASP A 1 77 ? -4.997 -1.012 -15.717 1.00 85.81 77 ASP A N 1
ATOM 576 C CA . ASP A 1 77 ? -5.527 -0.130 -14.688 1.00 85.81 77 ASP A CA 1
ATOM 577 C C . ASP A 1 77 ? -4.780 -0.433 -13.384 1.00 85.81 77 ASP A C 1
ATOM 579 O O . ASP A 1 77 ? -5.171 -1.297 -12.600 1.00 85.81 77 ASP A O 1
ATOM 583 N N . TRP A 1 78 ? -3.646 0.237 -13.187 1.00 82.44 78 TRP A N 1
ATOM 584 C CA . TRP A 1 78 ? -2.794 0.020 -12.019 1.00 82.44 78 TRP A CA 1
ATOM 585 C C . TRP A 1 78 ? -3.503 0.308 -10.700 1.00 82.44 78 TRP A C 1
ATOM 587 O O . TRP A 1 78 ? -3.187 -0.316 -9.690 1.00 82.44 78 TRP A O 1
ATOM 597 N N . ARG A 1 79 ? -4.502 1.198 -10.703 1.00 86.06 79 ARG A N 1
ATOM 598 C CA . ARG A 1 79 ? -5.301 1.450 -9.505 1.00 86.06 79 ARG A CA 1
ATOM 599 C C . ARG A 1 79 ? -6.177 0.256 -9.161 1.00 86.06 79 ARG A C 1
ATOM 601 O O . ARG A 1 79 ? -6.263 -0.121 -7.996 1.00 86.06 79 ARG A O 1
ATOM 608 N N . LEU A 1 80 ? -6.789 -0.361 -10.169 1.00 85.19 80 LEU A N 1
ATOM 609 C CA . LEU A 1 80 ? -7.539 -1.597 -9.975 1.00 85.19 80 LEU A CA 1
ATOM 610 C C . LEU A 1 80 ? -6.629 -2.721 -9.465 1.00 85.19 80 LEU A C 1
ATOM 612 O O . LEU A 1 80 ? -6.969 -3.372 -8.483 1.00 85.19 80 LEU A O 1
ATOM 616 N N . VAL A 1 81 ? -5.460 -2.905 -10.086 1.00 80.50 81 VAL A N 1
ATOM 617 C CA . VAL A 1 81 ? -4.498 -3.945 -9.688 1.00 80.50 81 VAL A CA 1
ATOM 618 C C . VAL A 1 81 ? -4.058 -3.763 -8.235 1.00 80.50 81 VAL A C 1
ATOM 620 O O . VAL A 1 81 ? -4.121 -4.713 -7.461 1.00 80.50 81 VAL A O 1
ATOM 623 N N . LEU A 1 82 ? -3.682 -2.545 -7.831 1.00 79.12 82 LEU A N 1
ATOM 624 C CA . LEU A 1 82 ? -3.307 -2.265 -6.443 1.00 79.12 82 LEU A CA 1
ATOM 625 C C . LEU A 1 82 ? -4.471 -2.484 -5.470 1.00 79.12 82 LEU A C 1
ATOM 627 O O . LEU A 1 82 ? -4.262 -3.035 -4.393 1.00 79.12 82 LEU A O 1
ATOM 631 N N . ALA A 1 83 ? -5.693 -2.090 -5.835 1.00 83.75 83 ALA A N 1
ATOM 632 C CA . ALA A 1 83 ? -6.858 -2.284 -4.976 1.00 83.75 83 ALA A CA 1
ATOM 633 C C . ALA A 1 83 ? -7.171 -3.774 -4.776 1.00 83.75 83 ALA A C 1
ATOM 635 O O . ALA A 1 83 ? -7.506 -4.187 -3.668 1.00 83.75 83 ALA A O 1
ATOM 636 N N . GLU A 1 84 ? -7.033 -4.592 -5.820 1.00 80.38 84 GLU A N 1
ATOM 637 C CA . GLU A 1 84 ? -7.209 -6.041 -5.716 1.00 80.38 84 GLU A CA 1
ATOM 638 C C . GLU A 1 84 ? -6.111 -6.696 -4.873 1.00 80.38 84 GLU A C 1
ATOM 640 O O . GLU A 1 84 ? -6.429 -7.533 -4.028 1.00 80.38 84 GLU A O 1
ATOM 645 N N . SER A 1 85 ? -4.852 -6.268 -5.018 1.00 74.19 85 SER A N 1
ATOM 646 C CA . SER A 1 85 ? -3.753 -6.736 -4.165 1.00 74.19 8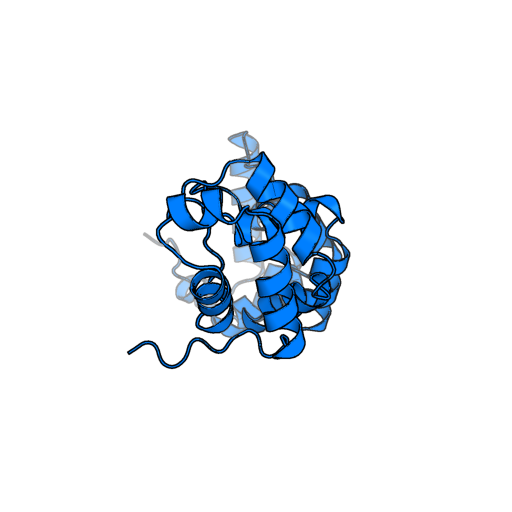5 SER A CA 1
ATOM 647 C C . SER A 1 85 ? -3.987 -6.389 -2.693 1.00 74.19 85 SER A C 1
ATOM 649 O O . SER A 1 85 ? -3.913 -7.260 -1.834 1.00 74.19 85 SER A O 1
ATOM 651 N N . ILE A 1 86 ? -4.360 -5.143 -2.386 1.00 75.88 86 ILE A N 1
ATOM 652 C CA . ILE A 1 86 ? -4.671 -4.714 -1.011 1.00 75.88 86 ILE A CA 1
ATOM 653 C C . ILE A 1 86 ? -5.877 -5.482 -0.451 1.00 75.88 86 ILE A C 1
ATOM 655 O O . ILE A 1 86 ? -5.919 -5.810 0.736 1.00 75.88 86 ILE A O 1
ATOM 659 N N . ALA A 1 87 ? -6.862 -5.796 -1.294 1.00 78.00 87 ALA A N 1
ATOM 660 C CA . ALA A 1 87 ? -8.003 -6.592 -0.870 1.00 78.00 87 ALA A CA 1
ATOM 661 C C . ALA A 1 87 ? -7.631 -8.053 -0.573 1.00 78.00 87 ALA A C 1
ATOM 663 O O . ALA A 1 87 ? -8.171 -8.646 0.364 1.00 78.00 87 ALA A O 1
ATOM 664 N N . ALA A 1 88 ? -6.695 -8.625 -1.335 1.00 72.19 88 ALA A N 1
ATOM 665 C CA . ALA A 1 88 ? -6.157 -9.960 -1.087 1.00 72.19 88 ALA A CA 1
ATOM 666 C C . ALA A 1 88 ? -5.394 -10.042 0.248 1.00 72.19 88 ALA A C 1
ATOM 668 O O . ALA A 1 88 ? -5.490 -11.057 0.936 1.00 72.19 88 ALA A O 1
ATOM 669 N N . GLU A 1 89 ? -4.746 -8.949 0.665 1.00 70.88 89 GLU A N 1
ATOM 670 C CA . GLU A 1 89 ? -4.105 -8.801 1.984 1.00 70.88 89 GLU A CA 1
ATOM 671 C C . GLU A 1 89 ? -5.110 -8.646 3.147 1.00 70.88 89 GLU A C 1
ATOM 673 O O . GLU A 1 89 ? -4.730 -8.598 4.316 1.00 70.88 89 GLU A O 1
ATOM 678 N N . GLY A 1 90 ? -6.415 -8.610 2.854 1.00 68.75 90 GLY A N 1
ATOM 679 C CA . GLY A 1 90 ? -7.481 -8.684 3.855 1.00 68.75 90 GLY A CA 1
ATOM 680 C C . GLY A 1 90 ? -8.262 -7.391 4.075 1.00 68.75 90 GLY A C 1
ATOM 681 O O . GLY A 1 90 ? -9.196 -7.388 4.882 1.00 68.75 90 GLY A O 1
ATOM 682 N N . LEU A 1 91 ? -7.953 -6.309 3.353 1.00 76.69 91 LEU A N 1
ATOM 683 C CA . LEU A 1 91 ? -8.778 -5.104 3.401 1.00 76.69 91 LEU A CA 1
ATOM 684 C C . LEU A 1 91 ? -10.079 -5.320 2.594 1.00 76.69 91 LEU A C 1
ATOM 686 O O . LEU A 1 91 ? -10.046 -5.843 1.482 1.00 76.69 91 LEU A O 1
ATOM 690 N N . PRO A 1 92 ? -11.262 -4.921 3.088 1.00 83.31 92 PRO A N 1
ATOM 691 C CA . PRO A 1 92 ? -12.488 -4.984 2.297 1.00 83.31 92 PRO A CA 1
ATOM 692 C C . PRO A 1 92 ? -12.339 -4.272 0.945 1.00 83.31 92 PRO A C 1
ATOM 694 O O . PRO A 1 92 ? -11.836 -3.153 0.889 1.00 83.31 92 PRO A O 1
ATOM 697 N N . ALA A 1 93 ? -12.837 -4.876 -0.139 1.00 83.81 93 ALA A N 1
ATOM 698 C CA . ALA A 1 93 ? -12.652 -4.357 -1.502 1.00 83.81 93 ALA A CA 1
ATOM 699 C C . ALA A 1 93 ? -13.093 -2.888 -1.682 1.00 83.81 93 ALA A C 1
ATOM 701 O O . ALA A 1 93 ? -12.456 -2.133 -2.411 1.00 83.81 93 ALA A O 1
ATOM 702 N N . GLU A 1 94 ? -14.153 -2.455 -0.990 1.00 86.81 94 GLU A N 1
ATOM 703 C CA . GLU A 1 94 ? -14.597 -1.052 -1.003 1.00 86.81 94 GLU A CA 1
ATOM 704 C C . GLU A 1 94 ? -13.573 -0.109 -0.348 1.00 86.81 94 GLU A C 1
ATOM 706 O O . GLU A 1 94 ? -13.320 0.980 -0.862 1.00 86.81 94 GLU A O 1
ATOM 711 N N . GLN A 1 95 ? -12.947 -0.538 0.750 1.00 84.12 95 GLN A N 1
ATOM 712 C CA . GLN A 1 95 ? -11.901 0.220 1.439 1.00 84.12 95 GLN A CA 1
ATOM 713 C C . GLN A 1 95 ? -10.600 0.220 0.636 1.00 84.12 95 GLN A C 1
ATOM 715 O O . GLN A 1 95 ? -9.979 1.269 0.508 1.00 84.12 95 GLN A O 1
ATOM 720 N N . ALA A 1 96 ? -10.232 -0.909 0.022 1.00 84.25 96 ALA A N 1
ATOM 721 C CA . ALA A 1 96 ? -9.077 -1.002 -0.868 1.00 84.25 96 ALA A CA 1
ATOM 722 C C . ALA A 1 96 ? -9.229 -0.093 -2.099 1.00 84.25 96 ALA A C 1
ATOM 724 O O . ALA A 1 96 ? -8.313 0.649 -2.450 1.00 84.25 96 ALA A O 1
ATOM 725 N N . SER A 1 97 ? -10.418 -0.070 -2.713 1.00 88.38 97 SER A N 1
ATOM 726 C CA . SER A 1 97 ? -10.708 0.838 -3.826 1.00 88.38 97 SER A CA 1
ATOM 727 C C . SER A 1 97 ? -10.677 2.307 -3.405 1.00 88.38 97 SER A C 1
ATOM 729 O O . SER A 1 97 ? -10.215 3.139 -4.185 1.00 88.38 97 SER A O 1
ATOM 731 N N . CYS A 1 98 ? -11.171 2.639 -2.209 1.00 89.31 98 CYS A N 1
ATOM 732 C CA . CYS A 1 98 ? -11.074 3.997 -1.682 1.00 89.31 98 CYS A CA 1
ATOM 733 C C . CYS A 1 98 ? -9.608 4.375 -1.447 1.00 89.31 98 CYS A C 1
ATOM 735 O O . CYS A 1 98 ? -9.165 5.412 -1.933 1.00 89.31 98 CYS A O 1
ATOM 737 N N . PHE A 1 99 ? -8.846 3.509 -0.773 1.00 87.19 99 PHE A N 1
ATOM 738 C CA . PHE A 1 99 ? -7.447 3.743 -0.432 1.00 87.19 99 PHE A CA 1
ATOM 739 C C . PHE A 1 99 ? -6.633 4.119 -1.673 1.00 87.19 99 PHE A C 1
ATOM 741 O O . PHE A 1 99 ? -6.005 5.171 -1.715 1.00 87.19 99 PHE A O 1
ATOM 748 N N . VAL A 1 100 ? -6.737 3.323 -2.739 1.00 87.38 100 VAL A N 1
ATOM 749 C CA . VAL A 1 100 ? -6.003 3.582 -3.985 1.00 87.38 100 VAL A CA 1
ATOM 750 C C . VAL A 1 100 ? -6.513 4.820 -4.736 1.00 87.38 100 VAL A C 1
ATOM 752 O O . VAL A 1 100 ? -5.763 5.444 -5.489 1.00 87.38 100 VAL A O 1
ATOM 755 N N . SER A 1 101 ? -7.772 5.220 -4.531 1.00 89.00 101 SER A N 1
ATOM 756 C CA . SER A 1 101 ? -8.307 6.457 -5.116 1.00 89.00 101 SER A CA 1
ATOM 757 C C . SER A 1 101 ? -7.740 7.731 -4.481 1.00 89.00 101 SER A C 1
ATOM 759 O O . SER A 1 101 ? -7.719 8.770 -5.139 1.00 89.00 101 SER A O 1
ATOM 761 N N . GLU A 1 102 ? -7.242 7.640 -3.245 1.00 88.62 102 GLU A N 1
ATOM 762 C CA . GLU A 1 102 ? -6.611 8.751 -2.523 1.00 88.62 102 GLU A CA 1
ATOM 763 C C . GLU A 1 102 ? -5.110 8.895 -2.845 1.00 88.62 102 GLU A C 1
ATOM 765 O O . GLU A 1 102 ? -4.509 9.919 -2.517 1.00 88.62 102 GLU A O 1
ATOM 770 N N . ILE A 1 103 ? -4.509 7.908 -3.523 1.00 86.00 103 ILE A N 1
ATOM 771 C CA . ILE A 1 103 ? -3.110 7.946 -3.970 1.00 86.00 103 ILE A CA 1
ATOM 772 C C . ILE A 1 103 ? -2.987 8.823 -5.224 1.00 86.00 103 ILE A C 1
ATOM 774 O O . ILE A 1 103 ? -3.728 8.662 -6.209 1.00 86.00 103 ILE A O 1
ATOM 778 N N . SER A 1 104 ? -2.021 9.746 -5.210 1.00 87.50 104 SER A N 1
ATOM 779 C CA . SER A 1 104 ? -1.758 10.630 -6.347 1.00 87.50 104 SER A CA 1
ATOM 780 C C . SER A 1 104 ? -1.229 9.855 -7.562 1.00 87.50 104 SER A C 1
ATOM 782 O O . SER A 1 104 ? -0.735 8.738 -7.443 1.00 87.50 104 SER A O 1
ATOM 784 N N . ASP A 1 105 ? -1.321 10.423 -8.769 1.00 86.56 105 ASP A N 1
ATOM 785 C CA . ASP A 1 105 ? -0.720 9.785 -9.957 1.00 86.56 105 ASP A CA 1
ATOM 786 C C . ASP A 1 105 ? 0.809 9.644 -9.823 1.00 86.56 105 ASP A C 1
ATOM 788 O O . ASP A 1 105 ? 1.394 8.699 -10.346 1.00 86.56 105 ASP A O 1
ATOM 792 N N . GLU A 1 106 ? 1.448 10.567 -9.098 1.00 83.50 106 GLU A N 1
ATOM 793 C CA . GLU A 1 106 ? 2.880 10.526 -8.793 1.00 83.50 106 GLU A CA 1
ATOM 794 C C . GLU A 1 106 ? 3.205 9.415 -7.785 1.00 83.50 106 GLU A C 1
ATOM 796 O O . GLU A 1 106 ? 4.090 8.606 -8.051 1.00 83.50 106 GLU A O 1
ATOM 801 N N . GLY A 1 107 ? 2.436 9.293 -6.696 1.00 80.62 107 GLY A N 1
ATOM 802 C CA . GLY A 1 107 ? 2.571 8.191 -5.738 1.00 80.62 107 GLY A CA 1
ATOM 803 C C . GLY A 1 107 ? 2.280 6.826 -6.367 1.00 80.62 107 GLY A C 1
ATOM 804 O O . GLY A 1 107 ? 2.982 5.849 -6.106 1.00 80.62 107 GLY A O 1
ATOM 805 N N . LEU A 1 108 ? 1.306 6.758 -7.281 1.00 81.88 108 LEU A N 1
ATOM 806 C CA . LEU A 1 108 ? 1.023 5.559 -8.070 1.00 81.88 108 LEU A CA 1
ATOM 807 C C . LEU A 1 108 ? 2.227 5.176 -8.936 1.00 81.88 108 LEU A C 1
ATOM 809 O O . LEU A 1 108 ? 2.633 4.015 -8.938 1.00 81.88 108 LEU A O 1
ATOM 813 N N . ARG A 1 109 ? 2.815 6.146 -9.649 1.00 82.44 109 ARG A N 1
ATOM 814 C CA . ARG A 1 109 ? 4.019 5.924 -10.456 1.00 82.44 109 ARG A CA 1
ATOM 815 C C . ARG A 1 109 ? 5.170 5.409 -9.594 1.00 82.44 109 ARG A C 1
ATOM 817 O O . ARG A 1 109 ? 5.773 4.411 -9.966 1.00 82.44 109 ARG A O 1
ATOM 824 N N . ALA A 1 110 ? 5.436 6.044 -8.457 1.00 77.88 110 ALA A N 1
ATOM 825 C CA . ALA A 1 110 ? 6.523 5.665 -7.558 1.00 77.88 110 ALA A CA 1
ATOM 826 C C . ALA A 1 110 ? 6.315 4.272 -6.933 1.00 77.88 110 ALA A C 1
ATOM 828 O O . ALA A 1 110 ? 7.262 3.504 -6.791 1.00 77.88 110 ALA A O 1
ATOM 829 N N . THR A 1 111 ? 5.065 3.892 -6.646 1.00 75.81 111 THR A N 1
ATOM 830 C CA . THR A 1 111 ? 4.716 2.528 -6.206 1.00 75.81 111 THR A CA 1
ATOM 831 C C . THR A 1 111 ? 5.036 1.493 -7.278 1.00 75.81 111 THR A C 1
ATOM 833 O O . THR A 1 111 ? 5.582 0.434 -6.985 1.00 75.81 111 THR A O 1
ATOM 836 N N . ILE A 1 112 ? 4.693 1.792 -8.532 1.00 76.94 112 ILE A N 1
ATOM 837 C CA . ILE A 1 112 ? 4.984 0.913 -9.668 1.00 76.94 112 ILE A CA 1
ATOM 838 C C . ILE A 1 112 ? 6.492 0.854 -9.901 1.00 76.94 112 ILE A C 1
ATOM 840 O O . ILE A 1 112 ? 7.022 -0.223 -10.124 1.00 76.94 112 ILE A O 1
ATOM 844 N N . GLU A 1 113 ? 7.194 1.979 -9.813 1.00 74.69 113 GLU A N 1
ATOM 845 C CA . GLU A 1 113 ? 8.651 2.043 -9.932 1.00 74.69 113 GLU A CA 1
ATOM 846 C C . GLU A 1 113 ? 9.339 1.146 -8.894 1.00 74.69 113 GLU A C 1
ATOM 848 O O . GLU A 1 113 ? 10.096 0.260 -9.278 1.00 74.69 113 GLU A O 1
ATOM 853 N N . SER A 1 114 ? 8.961 1.267 -7.618 1.00 69.00 114 SER A N 1
ATOM 854 C CA . SER A 1 114 ? 9.417 0.399 -6.519 1.00 69.00 114 SER A CA 1
ATOM 855 C C . SER A 1 114 ? 9.072 -1.081 -6.751 1.00 69.00 114 SER A C 1
ATOM 857 O O . SER A 1 114 ? 9.896 -1.966 -6.532 1.00 69.00 114 SER A O 1
ATOM 859 N N . GLY A 1 115 ? 7.877 -1.372 -7.277 1.00 64.50 115 GLY A N 1
ATOM 860 C CA . GLY A 1 115 ? 7.491 -2.736 -7.635 1.00 64.50 115 GLY A CA 1
ATOM 861 C C . GLY A 1 115 ? 8.306 -3.315 -8.796 1.00 64.50 115 GLY A C 1
ATOM 862 O O . GLY A 1 115 ? 8.639 -4.491 -8.774 1.00 64.50 115 GLY A O 1
ATOM 863 N N . PHE A 1 116 ? 8.630 -2.521 -9.821 1.00 63.59 116 PHE A N 1
ATOM 864 C CA . PHE A 1 116 ? 9.319 -2.980 -11.037 1.00 63.59 116 PHE A CA 1
ATOM 865 C C . PHE A 1 116 ? 10.837 -3.048 -10.897 1.00 63.59 116 PHE A C 1
ATOM 867 O O . PHE A 1 116 ? 11.485 -3.881 -11.546 1.00 63.59 116 PHE A O 1
ATOM 874 N N . ILE A 1 117 ? 11.403 -2.173 -10.076 1.00 61.47 117 ILE A N 1
ATOM 875 C CA . ILE A 1 117 ? 12.835 -2.002 -9.900 1.00 61.47 117 ILE A CA 1
ATOM 876 C C . ILE A 1 117 ? 13.152 -2.320 -8.444 1.00 61.47 117 ILE A C 1
ATOM 878 O O . ILE A 1 117 ? 13.064 -1.472 -7.571 1.00 61.47 117 ILE A O 1
ATOM 882 N N . THR A 1 118 ? 13.560 -3.563 -8.192 1.00 54.47 118 THR A N 1
ATOM 883 C CA . THR A 1 118 ? 14.098 -4.049 -6.908 1.00 54.47 118 THR A CA 1
ATOM 884 C C . THR A 1 118 ? 15.449 -3.429 -6.542 1.00 54.47 118 THR A C 1
ATOM 886 O O . THR A 1 118 ? 16.248 -4.063 -5.863 1.00 54.47 118 THR A O 1
ATOM 889 N N . GLU A 1 119 ? 15.765 -2.225 -7.013 1.00 46.94 119 GLU A N 1
ATOM 890 C CA . GLU A 1 119 ? 16.870 -1.490 -6.414 1.00 46.94 119 GLU A CA 1
ATOM 891 C C . GLU A 1 119 ? 16.309 -0.781 -5.185 1.00 46.94 119 GLU A C 1
ATOM 893 O O . GLU A 1 119 ? 15.354 -0.020 -5.289 1.00 46.94 119 GLU A O 1
ATOM 898 N N . THR A 1 120 ? 16.961 -1.006 -4.046 1.00 39.84 120 THR A N 1
ATOM 899 C CA . THR A 1 120 ? 16.770 -0.355 -2.740 1.00 39.84 120 THR A CA 1
ATOM 900 C C . THR A 1 120 ? 15.844 -1.084 -1.760 1.00 39.84 120 THR A C 1
ATOM 902 O O . THR A 1 120 ? 14.651 -1.263 -1.956 1.00 39.84 120 THR A O 1
ATOM 905 N N . GLU A 1 121 ? 16.457 -1.530 -0.662 1.00 40.00 121 GLU A N 1
ATOM 906 C CA . GLU A 1 121 ? 15.843 -2.217 0.478 1.00 40.00 121 GLU A CA 1
ATOM 907 C C . GLU A 1 121 ? 14.903 -1.325 1.318 1.00 40.00 121 GLU A C 1
ATOM 909 O O . GLU A 1 121 ? 14.479 -1.756 2.385 1.00 40.00 121 GLU A O 1
ATOM 914 N N . ASP A 1 122 ? 14.553 -0.116 0.875 1.00 41.25 122 ASP A N 1
ATOM 915 C CA . ASP A 1 122 ? 13.763 0.829 1.664 1.00 41.25 122 ASP A CA 1
ATOM 916 C C . ASP A 1 122 ? 12.729 1.534 0.772 1.00 41.25 122 ASP A C 1
ATOM 918 O O . ASP A 1 122 ? 13.049 2.012 -0.311 1.00 41.25 122 ASP A O 1
ATOM 922 N N . ASP A 1 123 ? 11.501 1.612 1.278 1.00 45.91 123 ASP A N 1
ATOM 923 C CA . ASP A 1 123 ? 10.320 2.277 0.723 1.00 45.91 123 ASP A CA 1
ATOM 924 C C . ASP A 1 123 ? 9.574 1.559 -0.417 1.00 45.91 123 ASP A C 1
ATOM 926 O O . ASP A 1 123 ? 9.897 1.619 -1.606 1.00 45.91 123 ASP A O 1
ATOM 930 N N . PHE A 1 124 ? 8.410 1.000 -0.054 1.00 47.09 124 PHE A N 1
ATOM 931 C CA . PHE A 1 124 ? 7.240 1.125 -0.923 1.00 47.09 124 PHE A CA 1
ATOM 932 C C . PHE A 1 124 ? 7.172 2.603 -1.318 1.00 47.09 124 PHE A C 1
ATOM 934 O O . PHE A 1 124 ? 6.934 3.427 -0.445 1.00 47.09 124 PHE A O 1
ATOM 941 N N . GLY A 1 125 ? 7.396 2.945 -2.590 1.00 47.28 125 GLY A N 1
ATOM 942 C CA . GLY A 1 125 ? 7.522 4.327 -3.086 1.00 47.28 125 GLY A CA 1
ATOM 943 C C . GLY A 1 125 ? 6.306 5.248 -2.874 1.00 47.28 125 GLY A C 1
ATOM 944 O O . GLY A 1 125 ? 6.213 6.308 -3.487 1.00 47.28 125 GLY A O 1
ATOM 945 N N . LEU A 1 126 ? 5.350 4.863 -2.033 1.00 54.97 126 LEU A N 1
ATOM 946 C CA . LEU A 1 126 ? 4.367 5.766 -1.471 1.00 54.97 126 LEU A CA 1
ATOM 947 C C . LEU A 1 126 ? 5.037 6.620 -0.395 1.00 54.97 126 LEU A C 1
ATOM 949 O O . LEU A 1 126 ? 5.578 6.109 0.579 1.00 54.97 126 LEU A O 1
ATOM 953 N N . VAL A 1 127 ? 4.928 7.938 -0.535 1.00 61.50 127 VAL A N 1
ATOM 954 C CA . VAL A 1 127 ? 5.240 8.849 0.569 1.00 61.50 127 VAL A CA 1
ATOM 955 C C . VAL A 1 127 ? 4.369 8.430 1.758 1.00 61.50 127 VAL A C 1
ATOM 957 O O . VAL A 1 127 ? 3.147 8.373 1.603 1.00 61.50 127 VAL A O 1
ATOM 960 N N . GLU A 1 128 ? 4.961 8.142 2.924 1.00 65.69 128 GLU A N 1
ATOM 961 C CA . GLU A 1 128 ? 4.233 7.711 4.136 1.00 65.69 128 GLU A CA 1
ATOM 962 C C . GLU A 1 128 ? 3.004 8.600 4.407 1.00 65.69 128 GLU A C 1
ATOM 964 O O . GLU A 1 128 ? 1.929 8.116 4.753 1.00 65.69 128 GLU A O 1
ATOM 969 N N . GLU A 1 129 ? 3.111 9.902 4.129 1.00 70.38 129 GLU A N 1
ATOM 970 C CA . GLU A 1 129 ? 2.011 10.862 4.244 1.00 70.38 129 GLU A CA 1
ATOM 971 C C . GLU A 1 129 ? 0.790 10.555 3.354 1.00 70.38 129 GLU A C 1
ATOM 973 O O . GLU A 1 129 ? -0.344 10.810 3.768 1.00 70.38 129 GLU A O 1
ATOM 978 N N . GLU A 1 130 ? 0.981 10.056 2.128 1.00 74.81 130 GLU A N 1
ATOM 979 C CA . GLU A 1 130 ? -0.127 9.677 1.239 1.00 74.81 130 GLU A CA 1
ATOM 980 C C . GLU A 1 130 ? -0.808 8.397 1.721 1.00 74.81 130 GLU A C 1
ATOM 982 O O . GLU A 1 130 ? -2.038 8.334 1.720 1.00 74.81 130 GLU A O 1
ATOM 987 N N . VAL A 1 131 ? -0.031 7.425 2.209 1.00 74.50 131 VAL A N 1
ATOM 988 C CA . VAL A 1 131 ? -0.544 6.185 2.815 1.00 74.50 131 VAL A CA 1
ATOM 989 C C . VAL A 1 131 ? -1.378 6.502 4.046 1.00 74.50 131 VAL A C 1
ATOM 991 O O . VAL A 1 131 ? -2.535 6.091 4.133 1.00 74.50 131 VAL A O 1
ATOM 994 N N . VAL A 1 132 ? -0.821 7.285 4.973 1.00 74.25 132 VAL A N 1
ATOM 995 C CA . VAL A 1 132 ? -1.494 7.715 6.205 1.00 74.25 132 VAL A CA 1
ATOM 996 C C . VAL A 1 132 ? -2.800 8.430 5.871 1.00 74.25 132 VAL A C 1
ATOM 998 O O . VAL A 1 132 ? -3.848 8.094 6.424 1.00 74.25 132 VAL A O 1
ATOM 1001 N N . ARG A 1 133 ? -2.769 9.382 4.931 1.00 79.38 133 ARG A N 1
ATOM 1002 C CA . ARG A 1 133 ? -3.963 10.131 4.518 1.00 79.38 133 ARG A CA 1
ATOM 1003 C C . ARG A 1 133 ? -5.016 9.221 3.892 1.00 79.38 133 ARG A C 1
ATOM 1005 O O . ARG A 1 133 ? -6.187 9.332 4.242 1.00 79.38 133 ARG A O 1
ATOM 1012 N N . ALA A 1 134 ? -4.614 8.322 2.999 1.00 82.44 134 ALA A N 1
ATOM 1013 C CA . ALA A 1 134 ? -5.519 7.371 2.368 1.00 82.44 134 ALA A CA 1
ATOM 1014 C C . ALA A 1 134 ? -6.164 6.441 3.409 1.00 82.44 134 ALA A C 1
ATOM 1016 O O . ALA A 1 134 ? -7.380 6.249 3.384 1.00 82.44 134 ALA A O 1
ATOM 1017 N N . PHE A 1 135 ? -5.395 5.939 4.384 1.00 79.44 135 PHE A N 1
ATOM 1018 C CA . PHE A 1 135 ? -5.934 5.162 5.504 1.00 79.44 135 PHE A CA 1
ATOM 1019 C C . PHE A 1 135 ? -6.936 5.973 6.329 1.00 79.44 135 PHE A C 1
ATOM 1021 O O . PHE A 1 135 ? -8.038 5.494 6.578 1.00 79.44 135 PHE A O 1
ATOM 1028 N N . GLN A 1 136 ? -6.611 7.212 6.699 1.00 78.31 136 GLN A N 1
ATOM 1029 C CA . GLN A 1 136 ? -7.512 8.075 7.473 1.00 78.31 136 GLN A CA 1
ATOM 1030 C C . GLN A 1 136 ? -8.813 8.409 6.729 1.00 78.31 136 GLN A C 1
ATOM 1032 O O . GLN A 1 136 ? -9.873 8.493 7.349 1.00 78.31 136 GLN A O 1
ATOM 1037 N N . SER A 1 137 ? -8.746 8.606 5.410 1.00 83.56 137 SER A N 1
ATOM 1038 C CA . SER A 1 137 ? -9.912 8.919 4.575 1.00 83.56 137 SER A CA 1
ATOM 1039 C C . SER A 1 137 ? -10.821 7.708 4.346 1.00 83.56 137 SER A C 1
ATOM 1041 O O . SER A 1 137 ? -12.042 7.859 4.267 1.00 83.56 137 SER A O 1
ATOM 1043 N N . CYS A 1 138 ? -10.239 6.517 4.201 1.00 85.31 138 CYS A N 1
ATOM 1044 C CA . CYS A 1 138 ? -10.933 5.351 3.651 1.00 85.31 138 CYS A CA 1
ATOM 1045 C C . CYS A 1 138 ? -11.208 4.237 4.652 1.00 85.31 138 CYS A C 1
ATOM 1047 O O . CYS A 1 138 ? -12.052 3.374 4.394 1.00 85.31 138 CYS A O 1
ATOM 1049 N N . VAL A 1 139 ? -10.506 4.240 5.780 1.00 80.69 139 VAL A N 1
ATOM 1050 C CA . VAL A 1 139 ? -10.577 3.185 6.779 1.00 80.69 139 VAL A CA 1
ATOM 1051 C C . VAL A 1 139 ? -11.008 3.785 8.107 1.00 80.69 139 VAL A C 1
ATOM 1053 O O . VAL A 1 139 ? -10.334 4.633 8.687 1.00 80.69 139 VAL A O 1
ATOM 1056 N N . ASP A 1 140 ? -12.134 3.301 8.629 1.00 83.19 140 ASP A N 1
ATOM 1057 C CA . ASP A 1 140 ? -12.491 3.565 10.018 1.00 83.19 140 ASP A CA 1
ATOM 1058 C C . ASP A 1 140 ? -11.624 2.676 10.916 1.00 83.19 140 ASP A C 1
ATOM 1060 O O . ASP A 1 140 ? -11.942 1.520 11.200 1.00 83.19 140 ASP A O 1
ATOM 1064 N N . ILE A 1 141 ? -10.485 3.223 11.333 1.00 80.06 141 ILE A N 1
ATOM 1065 C CA . ILE A 1 141 ? -9.510 2.514 12.165 1.00 80.06 141 ILE A CA 1
ATOM 1066 C C . ILE A 1 141 ? -10.135 2.095 13.493 1.00 80.06 141 ILE A C 1
ATOM 1068 O O . ILE A 1 141 ? -9.796 1.039 14.016 1.00 80.06 141 ILE A O 1
ATOM 1072 N N . ARG A 1 142 ? -11.092 2.862 14.026 1.00 84.75 142 ARG A N 1
ATOM 1073 C CA . ARG A 1 142 ? -11.782 2.485 15.264 1.00 84.75 142 ARG A CA 1
ATOM 1074 C C . ARG A 1 142 ? -12.648 1.255 15.043 1.00 84.75 142 ARG A C 1
ATOM 1076 O O . ARG A 1 142 ? -12.663 0.365 15.888 1.00 84.75 142 ARG A O 1
ATOM 1083 N N . GLU A 1 143 ? -13.322 1.166 13.903 1.00 86.50 143 GLU A N 1
ATOM 1084 C CA . GLU A 1 143 ? -14.078 -0.031 13.534 1.00 86.50 143 GLU A CA 1
ATOM 1085 C C . GLU A 1 143 ? -13.158 -1.246 13.320 1.00 86.50 143 GLU A C 1
ATOM 1087 O O . GLU A 1 143 ? -13.467 -2.325 13.826 1.00 86.50 143 GLU A O 1
ATOM 1092 N N . LEU A 1 144 ? -11.999 -1.082 12.667 1.00 82.12 144 LEU A N 1
ATOM 1093 C CA . LEU A 1 144 ? -11.015 -2.168 12.537 1.00 82.12 144 LEU A CA 1
ATOM 1094 C C . LEU A 1 144 ? -10.473 -2.628 13.894 1.00 82.12 144 LEU A C 1
ATOM 1096 O O . LEU A 1 144 ? -10.431 -3.825 14.175 1.00 82.12 144 LEU A O 1
ATOM 1100 N N . LEU A 1 145 ? -10.099 -1.685 14.759 1.00 83.38 145 LEU A N 1
ATOM 1101 C CA . LEU A 1 145 ? -9.620 -1.967 16.111 1.00 83.38 145 LEU A CA 1
ATOM 1102 C C . LEU A 1 145 ? -10.679 -2.689 16.940 1.00 83.38 145 LEU A C 1
ATOM 1104 O O . LEU A 1 145 ? -10.369 -3.657 17.630 1.00 83.38 145 LEU A O 1
ATOM 1108 N N . TYR A 1 146 ? -11.933 -2.243 16.855 1.00 89.06 146 TYR A N 1
ATOM 1109 C CA . TYR A 1 146 ? -13.068 -2.913 17.479 1.00 89.06 146 TYR A CA 1
ATOM 1110 C C . TYR A 1 146 ? -13.172 -4.374 17.023 1.00 89.06 146 TYR A C 1
ATOM 1112 O O . TYR A 1 146 ? -13.220 -5.271 17.866 1.00 89.06 146 TYR A O 1
ATOM 1120 N N . GLN A 1 147 ? -13.168 -4.623 15.712 1.00 86.44 147 GLN A N 1
ATOM 1121 C CA . GLN A 1 147 ? -13.284 -5.975 15.163 1.00 86.44 147 GLN A CA 1
ATOM 1122 C C . GLN A 1 147 ? -12.111 -6.864 15.588 1.00 86.44 147 GLN A C 1
ATOM 1124 O O . GLN A 1 147 ? -12.334 -7.997 16.016 1.00 86.44 147 GLN A O 1
ATOM 1129 N N . GLN A 1 148 ? -10.885 -6.338 15.551 1.00 83.75 148 GLN A N 1
ATOM 1130 C CA . GLN A 1 148 ? -9.691 -7.054 15.996 1.00 83.75 148 GLN A CA 1
ATOM 1131 C C . GLN A 1 148 ? -9.777 -7.427 17.481 1.00 83.75 148 GLN A C 1
ATOM 1133 O O . GLN A 1 148 ? -9.560 -8.579 17.846 1.00 83.75 148 GLN A O 1
ATOM 1138 N N . MET A 1 149 ? -10.173 -6.489 18.341 1.00 86.81 149 MET A N 1
ATOM 1139 C CA . MET A 1 149 ? -10.331 -6.732 19.776 1.00 86.81 149 MET A CA 1
ATOM 1140 C C . MET A 1 149 ? -11.393 -7.794 20.089 1.00 86.81 149 MET A C 1
ATOM 1142 O O . MET A 1 149 ? -11.194 -8.622 20.980 1.00 86.81 149 MET A O 1
ATOM 1146 N N . VAL A 1 150 ? -12.508 -7.811 19.349 1.00 89.25 150 VAL A N 1
ATOM 1147 C CA . VAL A 1 150 ? -13.523 -8.871 19.479 1.00 89.25 150 VAL A CA 1
ATOM 1148 C C . VAL A 1 150 ? -12.959 -10.226 19.042 1.00 89.25 150 VAL A C 1
ATOM 1150 O O . VAL A 1 150 ? -13.190 -11.230 19.718 1.00 89.25 150 VAL A O 1
ATOM 1153 N N . LEU A 1 151 ? -12.194 -10.273 17.946 1.00 86.44 151 LEU A N 1
ATOM 1154 C CA . LEU A 1 151 ? -11.531 -11.498 17.483 1.00 86.44 151 LEU A CA 1
ATOM 1155 C C . LEU A 1 151 ? -10.504 -12.026 18.496 1.00 86.44 151 LEU A C 1
ATOM 1157 O O . LEU A 1 151 ? -10.380 -13.239 18.667 1.00 86.44 151 LEU A O 1
ATOM 1161 N N . GLU A 1 152 ? -9.812 -11.129 19.198 1.00 85.12 152 GLU A N 1
ATOM 1162 C CA . GLU A 1 152 ? -8.849 -11.455 20.258 1.00 85.12 152 GLU A CA 1
ATOM 1163 C C . GLU A 1 152 ? -9.505 -11.865 21.586 1.00 85.12 152 GLU A C 1
ATOM 1165 O O . GLU A 1 152 ? -8.825 -12.357 22.487 1.00 85.12 152 GLU A O 1
ATOM 1170 N N . GLY A 1 153 ? -10.833 -11.753 21.691 1.00 84.50 153 GLY A N 1
ATOM 1171 C CA . GLY A 1 153 ? -11.614 -12.306 22.796 1.00 84.50 153 GLY A CA 1
ATOM 1172 C C . GLY A 1 153 ? -12.149 -11.287 23.798 1.00 84.50 153 GLY A C 1
ATOM 1173 O O . GLY A 1 153 ? -12.711 -11.704 24.814 1.00 84.50 153 GLY A O 1
ATOM 1174 N N . LEU A 1 154 ? -12.033 -9.982 23.528 1.00 89.62 154 LEU A N 1
ATOM 1175 C CA . LEU A 1 154 ? -12.766 -8.975 24.295 1.00 89.62 154 LEU A CA 1
ATOM 1176 C C . LEU A 1 154 ? -14.267 -9.066 24.015 1.00 89.62 154 LEU A C 1
ATOM 1178 O O . LEU A 1 154 ? -14.708 -9.410 22.915 1.00 89.62 154 LEU A O 1
ATOM 1182 N N . SER A 1 155 ? -15.076 -8.724 25.018 1.00 93.12 155 SER A N 1
ATOM 1183 C CA . SER A 1 155 ? -16.508 -8.554 24.794 1.00 93.12 155 SER A CA 1
ATOM 1184 C C . SER A 1 155 ? -16.775 -7.392 23.829 1.00 93.12 155 SER A C 1
ATOM 1186 O O . SER A 1 155 ? -16.019 -6.421 23.782 1.00 93.12 155 SER A O 1
ATOM 1188 N N . GLU A 1 156 ? -17.877 -7.458 23.073 1.00 93.19 156 GLU A N 1
ATOM 1189 C CA . GLU A 1 156 ? -18.254 -6.387 22.135 1.00 93.19 156 GLU A CA 1
ATOM 1190 C C . GLU A 1 156 ? -18.372 -5.017 22.829 1.00 93.19 156 GLU A C 1
ATOM 1192 O O . GLU A 1 156 ? -18.007 -3.997 22.248 1.00 93.19 156 GLU A O 1
ATOM 1197 N N . GLU A 1 157 ? -18.849 -4.984 24.079 1.00 94.00 157 GLU A N 1
ATOM 1198 C CA . GLU A 1 157 ? -18.980 -3.752 24.866 1.00 94.00 157 GLU A CA 1
ATOM 1199 C C . GLU A 1 157 ? -17.609 -3.167 25.235 1.00 94.00 157 GLU A C 1
ATOM 1201 O O . GLU A 1 157 ? -17.362 -1.980 25.000 1.00 94.00 157 GLU A O 1
ATOM 1206 N N . SER A 1 158 ? -16.699 -4.002 25.743 1.00 93.06 158 SER A N 1
ATOM 1207 C CA . SER A 1 158 ? -15.337 -3.596 26.097 1.00 93.06 158 SER A CA 1
ATOM 1208 C C . SER A 1 158 ? -14.542 -3.160 24.863 1.00 93.06 158 SER A C 1
ATOM 1210 O O . SER A 1 158 ? -13.955 -2.076 24.859 1.00 93.06 158 SER A O 1
ATOM 1212 N N . ALA A 1 159 ? -14.589 -3.945 23.781 1.00 91.25 159 ALA A N 1
ATOM 1213 C CA . ALA A 1 159 ? -13.921 -3.637 22.517 1.00 91.25 159 ALA A CA 1
ATOM 1214 C C . ALA A 1 159 ? -14.404 -2.303 21.929 1.00 91.25 159 ALA A C 1
ATOM 1216 O O . ALA A 1 159 ? -13.593 -1.477 21.507 1.00 91.25 159 ALA A O 1
ATOM 1217 N N . ARG A 1 160 ? -15.721 -2.046 21.946 1.00 93.62 160 ARG A N 1
ATOM 1218 C CA . ARG A 1 160 ? -16.282 -0.783 21.446 1.00 93.62 160 ARG A CA 1
ATOM 1219 C C . ARG A 1 160 ? -15.872 0.400 22.318 1.00 93.62 160 ARG A C 1
ATOM 1221 O O . ARG A 1 160 ? -15.486 1.436 21.787 1.00 93.62 160 ARG A O 1
ATOM 1228 N N . CYS A 1 161 ? -15.887 0.238 23.642 1.00 93.38 161 CYS A N 1
ATOM 1229 C CA . CYS A 1 161 ? -15.448 1.281 24.571 1.00 93.38 161 CYS A CA 1
ATOM 1230 C C . CYS A 1 161 ? -13.977 1.672 24.354 1.00 93.38 161 CYS A C 1
ATOM 1232 O O . CYS A 1 161 ? -13.656 2.863 24.377 1.00 93.38 161 CYS A O 1
ATOM 1234 N N . VAL A 1 162 ? -13.091 0.692 24.130 1.00 89.69 162 VAL A N 1
ATOM 1235 C CA . VAL A 1 162 ? -11.672 0.954 23.839 1.00 89.69 162 VAL A CA 1
ATOM 1236 C C . VAL A 1 162 ? -11.512 1.643 22.484 1.00 89.69 162 VAL A C 1
ATOM 1238 O O . VAL A 1 162 ? -10.858 2.681 22.420 1.00 89.69 162 VAL A O 1
ATOM 1241 N N . ALA A 1 163 ? -12.144 1.128 21.425 1.00 89.31 163 ALA A N 1
ATOM 1242 C CA . ALA A 1 163 ? -12.043 1.695 20.080 1.00 89.31 163 ALA A CA 1
ATOM 1243 C C . ALA A 1 163 ? -12.529 3.154 20.012 1.00 89.31 163 ALA A C 1
ATOM 1245 O O . ALA A 1 163 ? -11.842 4.021 19.473 1.00 89.31 163 ALA A O 1
ATOM 1246 N N . ASP A 1 164 ? -13.682 3.454 20.616 1.00 89.88 164 ASP A N 1
ATOM 1247 C CA . ASP A 1 164 ? -14.263 4.802 20.606 1.00 89.88 164 ASP A CA 1
ATOM 1248 C C . ASP A 1 164 ? -13.501 5.785 21.502 1.00 89.88 164 ASP A C 1
ATOM 1250 O O . ASP A 1 164 ? -13.498 6.996 21.254 1.00 89.88 164 ASP A O 1
ATOM 1254 N N . GLY A 1 165 ? -12.887 5.271 22.569 1.00 86.25 165 GLY A N 1
ATOM 1255 C CA . GLY A 1 165 ? -12.141 6.055 23.544 1.00 86.25 165 GLY A CA 1
ATOM 1256 C C . GLY A 1 165 ? -10.677 6.285 23.180 1.00 86.25 165 GLY A C 1
ATOM 1257 O O . GLY A 1 165 ? -9.983 6.942 23.957 1.00 86.25 165 GLY A O 1
ATOM 1258 N N . MET A 1 166 ? -10.217 5.756 22.044 1.00 85.50 166 MET A N 1
ATOM 1259 C CA . MET A 1 166 ? -8.846 5.912 21.582 1.00 85.50 166 MET A CA 1
ATOM 1260 C C . MET A 1 166 ? -8.567 7.368 21.159 1.00 85.50 166 MET A C 1
ATOM 1262 O O . MET A 1 166 ? -9.334 7.924 20.361 1.00 85.50 166 MET A O 1
ATOM 1266 N N . PRO A 1 167 ? -7.498 8.005 21.675 1.00 81.88 167 PRO A N 1
ATOM 1267 C CA . PRO A 1 167 ? -7.149 9.366 21.285 1.00 81.88 167 PRO A CA 1
ATOM 1268 C C . PRO A 1 167 ? -6.703 9.409 19.818 1.00 81.88 167 PRO A C 1
ATOM 1270 O O . PRO A 1 167 ? -6.054 8.483 19.332 1.00 81.88 167 PRO A O 1
ATOM 1273 N N . GLU A 1 168 ? -7.037 10.493 19.112 1.00 76.94 168 GLU A N 1
ATOM 1274 C CA . GLU A 1 168 ? -6.702 10.670 17.687 1.00 76.94 168 GLU A CA 1
ATOM 1275 C C . GLU A 1 168 ? -5.192 10.556 17.439 1.00 76.94 168 GLU A C 1
ATOM 1277 O O . GLU A 1 168 ? -4.787 9.867 16.512 1.00 76.94 168 GLU A O 1
ATOM 1282 N N . GLY A 1 169 ? -4.358 11.085 18.342 1.00 75.75 169 GLY A N 1
ATOM 1283 C CA . GLY A 1 169 ? -2.902 10.951 18.242 1.00 75.75 169 GLY A CA 1
ATOM 1284 C C . GLY A 1 169 ? -2.391 9.503 18.307 1.00 75.75 169 GLY A C 1
ATOM 1285 O O . GLY A 1 169 ? -1.382 9.191 17.685 1.00 75.75 169 GLY A O 1
ATOM 1286 N N . LEU A 1 170 ? -3.087 8.584 18.999 1.00 75.06 170 LEU A N 1
ATOM 1287 C CA . LEU A 1 170 ? -2.732 7.155 18.959 1.00 75.06 170 LEU A CA 1
ATOM 1288 C C . LEU A 1 170 ? -3.093 6.543 17.614 1.00 75.06 170 LEU A C 1
ATOM 1290 O O . LEU A 1 170 ? -2.316 5.770 17.070 1.00 75.06 170 LEU A O 1
ATOM 1294 N N . VAL A 1 171 ? -4.263 6.896 17.085 1.00 75.44 171 VAL A N 1
ATOM 1295 C CA . VAL A 1 171 ? -4.693 6.435 15.764 1.00 75.44 171 VAL A CA 1
ATOM 1296 C C . VAL A 1 171 ? -3.700 6.904 14.700 1.00 75.44 171 VAL A C 1
ATOM 1298 O O . VAL A 1 171 ? -3.297 6.110 13.860 1.00 75.44 171 VAL A O 1
ATOM 1301 N N . GLU A 1 172 ? -3.242 8.153 14.779 1.00 73.50 172 GLU A N 1
ATOM 1302 C CA . GLU A 1 172 ? -2.214 8.702 13.889 1.00 73.50 172 GLU A CA 1
ATOM 1303 C C . GLU A 1 172 ? -0.876 7.968 14.031 1.00 73.50 172 GLU A C 1
ATOM 1305 O O . GLU A 1 172 ? -0.315 7.542 13.026 1.00 73.50 172 GLU A O 1
ATOM 1310 N N . MET A 1 173 ? -0.390 7.738 15.255 1.00 73.81 173 MET A N 1
ATOM 1311 C CA . MET A 1 173 ? 0.849 6.980 15.475 1.00 73.81 173 MET A CA 1
ATOM 1312 C C . MET A 1 173 ? 0.764 5.529 14.989 1.00 73.81 173 MET A C 1
ATOM 1314 O O . MET A 1 173 ? 1.726 5.022 14.421 1.00 73.81 173 MET A O 1
ATOM 1318 N N . MET A 1 174 ? -0.377 4.854 15.166 1.00 70.88 174 MET A N 1
ATOM 1319 C CA . MET A 1 174 ? -0.574 3.485 14.666 1.00 70.88 174 MET A CA 1
ATOM 1320 C C . MET A 1 174 ? -0.494 3.391 13.138 1.00 70.88 174 MET A C 1
ATOM 1322 O O . MET A 1 174 ? -0.220 2.314 12.616 1.00 70.88 174 MET A O 1
ATOM 1326 N N . LEU A 1 175 ? -0.717 4.500 12.432 1.00 68.94 175 LEU A N 1
ATOM 1327 C CA . LEU A 1 175 ? -0.588 4.589 10.979 1.00 68.94 175 LEU A CA 1
ATOM 1328 C C . LEU A 1 175 ? 0.812 5.007 10.509 1.00 68.94 175 LEU A C 1
ATOM 1330 O O . LEU A 1 175 ? 0.999 5.161 9.309 1.00 68.94 175 LEU A O 1
ATOM 1334 N N . GLY A 1 176 ? 1.777 5.205 11.412 1.00 65.44 176 GLY A N 1
ATOM 1335 C CA . GLY A 1 176 ? 3.097 5.746 11.061 1.00 65.44 176 GLY A CA 1
ATOM 1336 C C . GLY A 1 176 ? 3.171 7.276 11.109 1.00 65.44 176 GLY A C 1
ATOM 1337 O O . GLY A 1 176 ? 4.050 7.878 10.504 1.00 65.44 176 GLY A O 1
ATOM 1338 N N . GLY A 1 177 ? 2.246 7.931 11.817 1.00 64.75 177 GLY A N 1
ATOM 1339 C CA . GLY A 1 177 ? 2.369 9.346 12.163 1.00 64.75 177 GLY A CA 1
ATOM 1340 C C . GLY A 1 177 ? 3.603 9.637 13.037 1.00 64.75 177 GLY A C 1
ATOM 1341 O O . GLY A 1 177 ? 4.244 8.713 13.539 1.00 64.75 177 GLY A O 1
ATOM 1342 N N . PRO A 1 178 ? 3.939 10.924 13.247 1.00 64.19 178 PRO A N 1
ATOM 1343 C CA . PRO A 1 178 ? 5.153 11.318 13.957 1.00 64.19 178 PRO A CA 1
ATOM 1344 C C . PRO A 1 178 ? 5.207 10.714 15.365 1.00 64.19 178 PRO A C 1
ATOM 1346 O O . PRO A 1 178 ? 4.224 10.762 16.110 1.00 64.19 178 PRO A O 1
ATOM 1349 N N . GLU A 1 179 ? 6.368 10.169 15.736 1.00 67.31 179 GLU A N 1
ATOM 1350 C CA . GLU A 1 179 ? 6.602 9.661 17.087 1.00 67.31 179 GLU A CA 1
ATOM 1351 C C . GLU A 1 179 ? 6.474 10.789 18.125 1.00 67.31 179 GLU A C 1
ATOM 1353 O O . GLU A 1 179 ? 6.766 11.958 17.859 1.00 67.31 179 GLU A O 1
ATOM 1358 N N . LEU A 1 180 ? 6.055 10.441 19.345 1.00 69.44 180 LEU A N 1
ATOM 1359 C CA . LEU A 1 180 ? 6.051 11.384 20.463 1.00 69.44 180 LEU A CA 1
ATOM 1360 C C . LEU A 1 180 ? 7.496 11.716 20.857 1.00 69.44 180 LEU A C 1
ATOM 1362 O O . LEU A 1 180 ? 8.153 10.951 21.557 1.00 69.44 180 LEU A O 1
ATOM 1366 N N . GLU A 1 181 ? 7.982 12.877 20.418 1.00 68.88 181 GLU A N 1
ATOM 1367 C CA . GLU A 1 181 ? 9.355 13.337 20.683 1.00 68.88 181 GLU A CA 1
ATOM 1368 C C . GLU A 1 181 ? 9.566 13.866 22.116 1.00 68.88 181 GLU A C 1
ATOM 1370 O O . GLU A 1 181 ? 10.704 14.069 22.546 1.00 68.88 181 GLU A O 1
ATOM 1375 N N . ASP A 1 182 ? 8.482 14.122 22.854 1.00 81.31 182 ASP A N 1
ATOM 1376 C CA . ASP A 1 182 ? 8.506 14.699 24.200 1.00 81.31 182 ASP A CA 1
ATOM 1377 C C . ASP A 1 182 ? 8.116 13.665 25.267 1.00 81.31 182 ASP A C 1
ATOM 1379 O O . ASP A 1 182 ? 7.028 13.086 25.228 1.00 81.31 182 ASP A O 1
ATOM 1383 N N . ASP A 1 183 ? 8.991 13.483 26.260 1.00 79.00 183 ASP A N 1
ATOM 1384 C CA . ASP A 1 183 ? 8.784 12.582 27.400 1.00 79.00 183 ASP A CA 1
ATOM 1385 C C . ASP A 1 183 ? 7.505 12.933 28.187 1.00 79.00 183 ASP A C 1
ATOM 1387 O O . ASP A 1 183 ? 6.846 12.044 28.732 1.00 79.00 183 ASP A O 1
ATOM 1391 N N . GLU A 1 184 ? 7.137 14.219 28.265 1.00 80.12 184 GLU A N 1
ATOM 1392 C CA . GLU A 1 184 ? 5.913 14.658 28.950 1.00 80.12 184 GLU A CA 1
ATOM 1393 C C . GLU A 1 184 ? 4.660 14.246 28.164 1.00 80.12 184 GLU A C 1
ATOM 1395 O O . GLU A 1 184 ? 3.735 13.673 28.747 1.00 80.12 184 GLU A O 1
ATOM 1400 N N . ALA A 1 185 ? 4.675 14.426 26.840 1.00 76.88 185 ALA A N 1
ATOM 1401 C CA . ALA A 1 185 ? 3.610 13.965 25.952 1.00 76.88 185 ALA A CA 1
ATOM 1402 C C . ALA A 1 185 ? 3.478 12.432 25.962 1.00 76.88 185 ALA A C 1
ATOM 1404 O O . ALA A 1 185 ? 2.367 11.910 26.032 1.00 76.88 185 ALA A O 1
ATOM 1405 N N . ALA A 1 186 ? 4.595 11.697 25.980 1.00 77.88 186 ALA A N 1
ATOM 1406 C CA . ALA A 1 186 ? 4.596 10.239 26.103 1.00 77.88 186 ALA A CA 1
ATOM 1407 C C . ALA A 1 186 ? 3.981 9.757 27.431 1.00 77.88 186 ALA A C 1
ATOM 1409 O O . ALA A 1 186 ? 3.234 8.776 27.460 1.00 77.88 186 ALA A O 1
ATOM 1410 N N . LEU A 1 187 ? 4.256 10.445 28.543 1.00 81.62 187 LEU A N 1
ATOM 1411 C CA . LEU A 1 187 ? 3.685 10.103 29.849 1.00 81.62 187 LEU A CA 1
ATOM 1412 C C . LEU A 1 187 ? 2.191 10.424 29.947 1.00 81.62 187 LEU A C 1
ATOM 1414 O O . LEU A 1 187 ? 1.442 9.626 30.519 1.00 81.62 187 LEU A O 1
ATOM 1418 N N . GLU A 1 188 ? 1.751 11.560 29.403 1.00 82.56 188 GLU A N 1
ATOM 1419 C CA . GLU A 1 188 ? 0.327 11.901 29.306 1.00 82.56 188 GLU A CA 1
ATOM 1420 C C . GLU A 1 188 ? -0.413 10.846 28.479 1.00 82.56 188 GLU A C 1
ATOM 1422 O O . GLU A 1 188 ? -1.408 10.279 28.933 1.00 82.56 188 GLU A O 1
ATOM 1427 N N . PHE A 1 189 ? 0.167 10.475 27.342 1.00 79.62 189 PHE A N 1
ATOM 1428 C CA . PHE A 1 189 ? -0.353 9.460 26.441 1.00 79.62 189 PHE A CA 1
ATOM 1429 C C . PHE A 1 189 ? -0.505 8.074 27.090 1.00 79.62 189 PHE A C 1
ATOM 1431 O O . PHE A 1 189 ? -1.562 7.441 27.011 1.00 79.62 189 PHE A O 1
ATOM 1438 N N . ILE A 1 190 ? 0.521 7.606 27.810 1.00 81.19 190 ILE A N 1
ATOM 1439 C CA . ILE A 1 190 ? 0.452 6.359 28.590 1.00 81.19 190 ILE A CA 1
ATOM 1440 C C . ILE A 1 190 ? -0.631 6.457 29.678 1.00 81.19 190 ILE A C 1
ATOM 1442 O O . ILE A 1 190 ? -1.344 5.484 29.947 1.00 81.19 190 ILE A O 1
ATOM 1446 N N . GLY A 1 191 ? -0.772 7.625 30.309 1.00 83.38 191 GLY A N 1
ATOM 1447 C CA . GLY A 1 191 ? -1.811 7.892 31.300 1.00 83.38 191 GLY A CA 1
ATOM 1448 C C . GLY A 1 191 ? -3.224 7.761 30.726 1.00 83.38 191 GLY A C 1
ATOM 1449 O O . GLY A 1 191 ? -4.078 7.123 31.348 1.00 83.38 191 GLY A O 1
ATOM 1450 N N . GLU A 1 192 ? -3.461 8.307 29.534 1.00 84.88 192 GLU A N 1
ATOM 1451 C CA . GLU A 1 192 ? -4.738 8.199 28.822 1.00 84.88 192 GLU A CA 1
ATOM 1452 C C . GLU A 1 192 ? -5.065 6.751 28.445 1.00 84.88 192 GLU A C 1
ATOM 1454 O O . GLU A 1 192 ? -6.185 6.294 28.686 1.00 84.88 192 GLU A O 1
ATOM 1459 N N . LEU A 1 193 ? -4.077 5.998 27.953 1.00 82.94 193 LEU A N 1
ATOM 1460 C CA . LEU A 1 193 ? -4.220 4.575 27.644 1.00 82.94 193 LEU A CA 1
ATOM 1461 C C . LEU A 1 193 ? -4.571 3.739 28.879 1.00 82.94 193 LEU A C 1
ATOM 1463 O O . LEU A 1 193 ? -5.509 2.940 28.846 1.00 82.94 193 LEU A O 1
ATOM 1467 N N . MET A 1 194 ? -3.871 3.945 29.997 1.00 84.50 194 MET A N 1
ATOM 1468 C CA . MET A 1 194 ? -4.186 3.250 31.247 1.00 84.50 194 MET A CA 1
ATOM 1469 C C . MET A 1 194 ? -5.570 3.631 31.782 1.00 84.50 194 MET A C 1
ATOM 1471 O O . MET A 1 194 ? -6.296 2.780 32.304 1.00 84.50 194 MET A O 1
ATOM 1475 N N . ALA A 1 195 ? -5.966 4.900 31.674 1.00 87.75 195 ALA A N 1
ATOM 1476 C CA . ALA A 1 195 ? -7.298 5.339 32.074 1.00 87.75 195 ALA A CA 1
ATOM 1477 C C . ALA A 1 195 ? -8.389 4.710 31.192 1.00 87.75 195 ALA A C 1
ATOM 1479 O O . ALA A 1 195 ? -9.434 4.305 31.706 1.00 87.75 195 ALA A O 1
ATOM 1480 N N . LEU A 1 196 ? -8.135 4.589 29.886 1.00 88.00 196 LEU A N 1
ATOM 1481 C CA . LEU A 1 196 ? -9.019 3.937 28.928 1.00 88.00 196 LEU A CA 1
ATOM 1482 C C . LEU A 1 196 ? -9.193 2.450 29.254 1.00 88.00 196 LEU A C 1
ATOM 1484 O O . LEU A 1 196 ? -10.329 1.997 29.387 1.00 88.00 196 LEU A O 1
ATOM 1488 N N . GLN A 1 197 ? -8.094 1.722 29.475 1.00 86.19 197 GLN A N 1
ATOM 1489 C CA . GLN A 1 197 ? -8.123 0.310 29.870 1.00 86.19 197 GLN A CA 1
ATOM 1490 C C . GLN A 1 197 ? -8.934 0.101 31.153 1.00 86.19 197 GLN A C 1
ATOM 1492 O O . GLN A 1 197 ? -9.866 -0.695 31.165 1.00 86.19 197 GLN A O 1
ATOM 1497 N N . ASN A 1 198 ? -8.665 0.877 32.207 1.00 87.69 198 ASN A N 1
ATOM 1498 C CA . ASN A 1 198 ? -9.383 0.755 33.482 1.00 87.69 198 ASN A CA 1
ATOM 1499 C C . ASN A 1 198 ? -10.874 1.108 33.389 1.00 87.69 198 ASN A C 1
ATOM 1501 O O . ASN A 1 198 ? -11.672 0.663 34.215 1.00 87.69 198 ASN A O 1
ATOM 1505 N N . ARG A 1 199 ? -11.253 1.959 32.431 1.00 92.25 199 ARG A N 1
ATOM 1506 C CA . ARG A 1 199 ? -12.647 2.349 32.207 1.00 92.25 199 ARG A CA 1
ATOM 1507 C C . ARG A 1 199 ? -13.407 1.317 31.380 1.00 92.25 199 ARG A C 1
ATOM 1509 O O . ARG A 1 199 ? -14.598 1.139 31.617 1.00 92.25 199 ARG A O 1
ATOM 1516 N N . CYS A 1 200 ? -12.747 0.719 30.393 1.00 92.94 200 CYS A N 1
ATOM 1517 C CA . CYS A 1 200 ? -13.397 -0.070 29.352 1.00 92.94 200 CYS A CA 1
ATOM 1518 C C . CYS A 1 200 ? -13.235 -1.579 29.512 1.00 92.94 200 CYS A C 1
ATOM 1520 O O . CYS A 1 200 ? -14.067 -2.307 28.989 1.00 92.94 200 CYS A O 1
ATOM 1522 N N . LEU A 1 201 ? -12.199 -2.051 30.206 1.00 91.44 201 LEU A N 1
ATOM 1523 C CA . LEU A 1 201 ? -11.926 -3.475 30.367 1.00 91.44 201 LEU A CA 1
ATOM 1524 C C . LEU A 1 201 ? -12.318 -3.952 31.764 1.00 91.44 201 LEU A C 1
ATOM 1526 O O . LEU A 1 201 ? -12.077 -3.287 32.775 1.00 91.44 201 LEU A O 1
ATOM 1530 N N . THR A 1 202 ? -12.888 -5.150 31.835 1.00 89.19 202 THR A N 1
ATOM 1531 C CA . THR A 1 202 ? -13.079 -5.838 33.113 1.00 89.19 202 THR A CA 1
ATOM 1532 C C . THR A 1 202 ? -11.744 -6.373 33.652 1.00 89.19 202 THR A C 1
ATOM 1534 O O . THR A 1 202 ? -10.804 -6.583 32.885 1.00 89.19 202 THR A O 1
ATOM 1537 N N . PRO A 1 203 ? -11.627 -6.645 34.967 1.00 87.31 203 PRO A N 1
ATOM 1538 C CA . PRO A 1 203 ? -10.426 -7.269 35.525 1.00 87.31 203 PRO A CA 1
ATOM 1539 C C . PRO A 1 203 ? -10.049 -8.595 34.851 1.00 87.31 203 PRO A C 1
ATOM 1541 O O . PRO A 1 203 ? -8.873 -8.842 34.616 1.00 87.31 203 PRO A O 1
ATOM 1544 N N . GLU A 1 204 ? -11.041 -9.413 34.495 1.00 86.12 204 GLU A N 1
ATOM 1545 C CA . GLU A 1 204 ? -10.831 -10.695 33.809 1.00 86.12 204 GLU A CA 1
ATOM 1546 C C . GLU A 1 204 ? -10.292 -10.488 32.381 1.00 86.12 204 GLU A C 1
ATOM 1548 O O . GLU A 1 204 ? -9.356 -11.171 31.968 1.00 86.12 204 GLU A O 1
ATOM 1553 N N . GLU A 1 205 ? -10.819 -9.501 31.648 1.00 85.75 205 GLU A N 1
ATOM 1554 C CA . GLU A 1 205 ? -10.328 -9.133 30.313 1.00 85.75 205 GLU A CA 1
ATOM 1555 C C . GLU A 1 205 ? -8.901 -8.559 30.369 1.00 85.75 205 GLU A C 1
ATOM 1557 O O . GLU A 1 205 ? -8.047 -8.961 29.579 1.00 85.75 205 GLU A O 1
ATOM 1562 N N . MET A 1 206 ? -8.596 -7.702 31.350 1.00 82.69 206 MET A N 1
ATOM 1563 C CA . MET A 1 206 ? -7.239 -7.175 31.561 1.00 82.69 206 MET A CA 1
ATOM 1564 C C . MET A 1 206 ? -6.225 -8.273 31.906 1.00 82.69 206 MET A C 1
ATOM 1566 O O . MET A 1 206 ? -5.090 -8.239 31.430 1.00 82.69 206 MET A O 1
ATOM 1570 N N . GLU A 1 207 ? -6.616 -9.265 32.711 1.00 81.06 207 GLU A N 1
ATOM 1571 C CA . GLU A 1 207 ? -5.770 -10.428 33.000 1.00 81.06 207 GLU A CA 1
ATOM 1572 C C . GLU A 1 207 ? -5.539 -11.282 31.742 1.00 81.06 207 GLU A C 1
ATOM 1574 O O . GLU A 1 207 ? -4.425 -11.762 31.520 1.00 81.06 207 GLU A O 1
ATOM 1579 N N . SER A 1 208 ? -6.559 -11.430 30.890 1.00 75.12 208 SER A N 1
ATOM 1580 C CA . SER A 1 208 ? -6.482 -12.228 29.660 1.00 75.12 208 SER A CA 1
ATOM 1581 C C . SER A 1 208 ? -5.589 -11.619 28.570 1.00 75.12 208 SER A C 1
ATOM 1583 O O . SER A 1 208 ? -4.926 -12.363 27.850 1.00 75.12 208 SER A O 1
ATOM 1585 N N . MET A 1 209 ? -5.490 -10.287 28.504 1.00 67.94 209 MET A N 1
ATOM 1586 C CA . MET A 1 209 ? -4.632 -9.562 27.554 1.00 67.94 209 MET A CA 1
ATOM 1587 C C . MET A 1 209 ? -3.151 -9.506 27.970 1.00 67.94 209 MET A C 1
ATOM 1589 O O . MET A 1 209 ? -2.352 -8.812 27.346 1.00 67.94 209 MET A O 1
ATOM 1593 N N . GLY A 1 210 ? -2.757 -10.243 29.014 1.00 56.19 210 GLY A N 1
ATOM 1594 C CA . GLY A 1 210 ? -1.376 -10.264 29.489 1.00 56.19 210 GLY A CA 1
ATOM 1595 C C . GLY A 1 210 ? -1.045 -9.050 30.345 1.00 56.19 210 GLY A C 1
ATOM 1596 O O . GLY A 1 210 ? -0.031 -8.392 30.116 1.00 56.19 210 GLY A O 1
ATOM 1597 N N . GLY A 1 211 ? -1.895 -8.766 31.339 1.00 43.59 211 GLY A N 1
ATOM 1598 C CA . GLY A 1 211 ? -1.649 -7.727 32.330 1.00 43.59 211 GLY A CA 1
ATOM 1599 C C . GLY A 1 211 ? -0.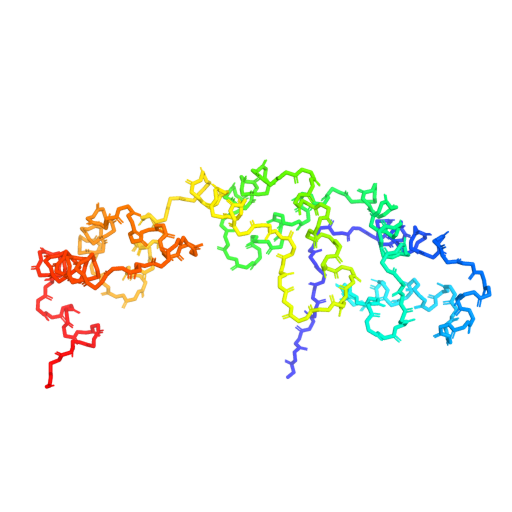184 -7.708 32.774 1.00 43.59 211 GLY A C 1
ATOM 1600 O O . GLY A 1 211 ? 0.353 -8.719 33.233 1.00 43.59 211 GLY A O 1
ATOM 1601 N N . PHE A 1 212 ? 0.452 -6.541 32.639 1.00 45.97 212 PHE A N 1
ATOM 1602 C CA . PHE A 1 212 ? 1.744 -6.200 33.239 1.00 45.97 212 PHE A CA 1
ATOM 1603 C C . PHE A 1 212 ? 1.610 -6.180 34.775 1.00 45.97 212 PHE A C 1
ATOM 1605 O O . PHE A 1 212 ? 1.692 -5.143 35.427 1.00 45.97 212 PHE A O 1
ATOM 1612 N N . GLY A 1 213 ? 1.323 -7.342 35.357 1.00 35.03 213 GLY A N 1
ATOM 1613 C CA . GLY A 1 213 ? 1.141 -7.582 36.779 1.00 35.03 213 GLY A CA 1
ATOM 1614 C C . GLY A 1 213 ? 2.273 -8.448 37.311 1.00 35.03 213 GLY A C 1
ATOM 1615 O O . GLY A 1 213 ? 2.078 -9.635 37.572 1.00 35.03 213 GLY A O 1
ATOM 1616 N N . GLY A 1 214 ? 3.449 -7.837 37.461 1.00 33.22 214 GLY A N 1
ATOM 1617 C CA . GLY A 1 214 ? 4.618 -8.388 38.145 1.00 33.22 214 GLY A CA 1
ATOM 1618 C C . GLY A 1 214 ? 5.565 -7.288 38.587 1.00 33.22 214 GLY A C 1
ATOM 1619 O O . GLY A 1 214 ? 6.267 -6.761 37.701 1.00 33.22 214 GLY A O 1
#

pLDDT: mean 73.9, std 14.95, range [26.89, 94.0]

Solvent-accessible surface area (backbone atoms only — not comparable to full-atom values): 11986 Å² total; per-residue (Å²): 132,88,78,73,89,70,57,70,95,79,72,49,70,70,36,50,50,40,38,26,55,33,44,48,68,68,49,50,75,67,56,37,51,72,57,74,46,50,67,68,55,55,28,43,51,51,65,78,59,70,57,56,61,48,19,71,88,50,70,62,49,72,71,54,50,51,51,30,45,67,47,38,59,78,45,50,65,60,56,58,52,50,13,53,52,44,24,73,76,66,40,56,59,71,38,18,47,43,28,46,68,54,44,48,76,65,36,50,50,32,35,48,40,41,47,42,29,55,60,70,100,69,64,74,37,49,56,65,68,48,55,36,48,15,43,67,74,41,43,65,59,42,59,52,48,2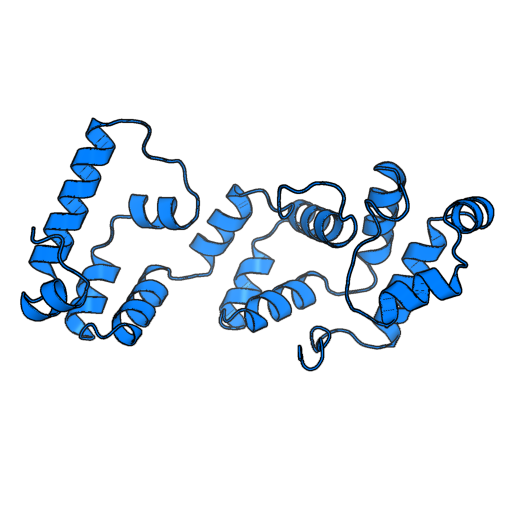2,54,50,35,37,75,75,67,41,51,69,68,33,18,43,46,43,30,74,64,54,56,68,70,54,59,39,41,76,57,71,40,80,77,78,88,41,73,68,60,45,51,52,50,52,49,51,52,53,53,41,46,68,73,30,45,53,74,68,56,42,56,71,75,62,52,95,79,128

Radius of gyration: 22.77 Å; Cα contacts (8 Å, |Δi|>4): 199; chains: 1; bou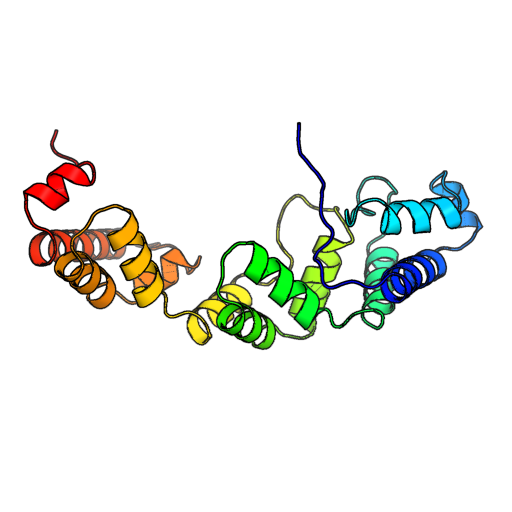nding box: 44×41×67 Å